Protein AF-A0A1Y1W3C1-F1 (afdb_monomer_lite)

Foldseek 3Di:
DDLPQDPADQDDLVCCPVLVLLLQVCCCPVVVDAPVVDDPVRSSVSVVVVSVCVNVSNDDPVSRDPPCVSVVPPPQVRDPDRPDPPPDDDDDDDPDPDDPPPVSVVVVVVVVVVVVVVVVVVVVVVVVVVVVVVLVVVLVVPQPPDDDPVSVVVSVVSSVVVVVVPPPPPPPDDVCNVVPDPDDVVVVVVVVVVVVVVVVVVVVVVVVVVVVVVVVVVVVVVVVVVVVVVVVVVVVVVPPDD

InterPro domains:
  IPR044688 Style cell-cycle inhibitor 1-like [PTHR34117] (5-231)
  IPR060028 Style cell-cycle inhibitor 1-like, helix hairpin domain [PF27660] (27-64)

Sequence (242 aa):
MSLHRHDAAPISQDDYFKLNAPFRLWLRKERNTYFDELPTDKARRHFASFVRRWNAGKLRSRYYQADPSLTGLPAGTATRHSWGHTQGTTQGSTQGPTLPSKDQAKNSSKRFHHEQREREHERRKRSRREDRDRTELILDEVAPKETGREAKILKRRAKSQHLHQDKSMDATLDDSELYGDAGSEFRKLVRSRDQRRAAKQGSLEKQAAASDLREKERQTIERYRQMALESKELGRGMFAED

Secondary structure (DSSP, 8-state):
-------PPPP-GGGGTTTHHHHHHHIIIII---GGGS-HHHHHHHHHHHHHHHHTT-S-HHHHS--HHHH-S-TTSSSS---------------S-PPPPHHHHHHHHHHHHHHHHHHHHHHHHHHHHHHHHHHHHHHHHHS----SHHHHHHHHHHHHHHHHHS--S-----HHHHHTSTTTHHHHHHHHHHHHHHHHHHHHHHHHHHHHHHHHHHHHHHHHHHHHHHHHHHHHHTT---

Organism: NCBI:txid61395

Radius of gyration: 40.99 Å; chains: 1; bounding box: 81×68×123 Å

Structure (mmCIF, N/CA/C/O backbone):
data_AF-A0A1Y1W3C1-F1
#
_entry.id   AF-A0A1Y1W3C1-F1
#
loop_
_atom_site.group_PDB
_atom_site.id
_atom_site.type_symbol
_atom_site.label_atom_id
_atom_site.label_alt_id
_atom_site.label_comp_id
_atom_site.label_asym_id
_atom_site.label_entity_id
_atom_site.label_seq_id
_atom_site.pdbx_PDB_ins_code
_atom_site.Cartn_x
_atom_site.Cartn_y
_atom_site.Cartn_z
_atom_site.occupancy
_atom_site.B_iso_or_equiv
_atom_site.auth_seq_id
_atom_site.auth_comp_id
_atom_site.auth_asym_id
_atom_site.auth_atom_id
_atom_site.pdbx_PDB_model_num
ATOM 1 N N . MET A 1 1 ? 29.513 -18.289 -47.393 1.00 36.59 1 MET A N 1
ATOM 2 C CA . MET A 1 1 ? 29.339 -17.449 -46.185 1.00 36.59 1 MET A CA 1
ATOM 3 C C . MET A 1 1 ? 30.331 -17.917 -45.132 1.00 36.59 1 MET A C 1
ATOM 5 O O . MET A 1 1 ? 30.125 -18.973 -44.548 1.00 36.59 1 MET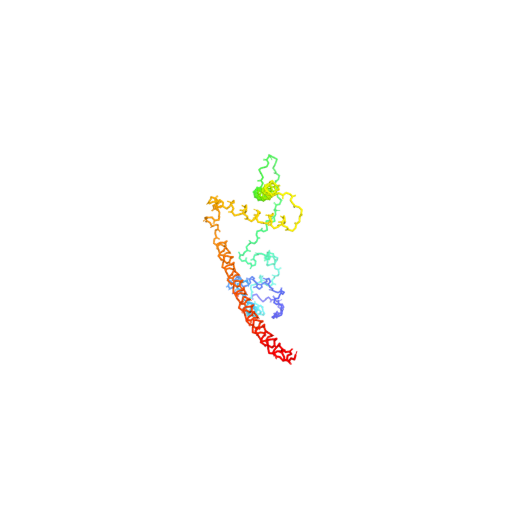 A O 1
ATOM 9 N N . SER A 1 2 ? 31.440 -17.195 -44.966 1.00 38.28 2 SER A N 1
ATOM 10 C CA . SER A 1 2 ? 32.551 -17.596 -44.095 1.00 38.28 2 SER A CA 1
ATOM 11 C C . SER A 1 2 ? 32.142 -17.587 -42.620 1.00 38.28 2 SER A C 1
ATOM 13 O O . SER A 1 2 ? 31.800 -16.543 -42.057 1.00 38.28 2 SER A O 1
ATOM 15 N N . LEU A 1 3 ? 32.159 -18.769 -42.001 1.00 41.69 3 LEU A N 1
ATOM 16 C CA . LEU A 1 3 ? 32.054 -18.944 -40.556 1.00 41.69 3 LEU A CA 1
ATOM 17 C C . LEU A 1 3 ? 33.320 -18.353 -39.935 1.00 41.69 3 LEU A C 1
ATOM 19 O O . LEU A 1 3 ? 34.412 -18.887 -40.110 1.00 41.69 3 LEU A O 1
ATOM 23 N N . HIS A 1 4 ? 33.176 -17.219 -39.262 1.00 47.66 4 HIS A N 1
ATOM 24 C CA . HIS A 1 4 ? 34.261 -16.613 -38.510 1.00 47.66 4 HIS A CA 1
ATOM 25 C C . HIS A 1 4 ? 34.526 -17.528 -37.308 1.00 47.66 4 HIS A C 1
ATOM 27 O O . HIS A 1 4 ? 33.679 -17.644 -36.423 1.00 47.66 4 HIS A O 1
ATOM 33 N N . ARG A 1 5 ? 35.660 -18.241 -37.302 1.00 51.50 5 ARG A N 1
ATOM 34 C CA . ARG A 1 5 ? 36.146 -18.928 -36.100 1.00 51.50 5 ARG A CA 1
ATOM 35 C C . ARG A 1 5 ? 36.483 -17.843 -35.085 1.00 51.50 5 ARG A C 1
ATOM 37 O O . ARG A 1 5 ? 37.485 -17.155 -35.221 1.00 51.50 5 ARG A O 1
ATOM 44 N N . HIS A 1 6 ? 35.586 -17.627 -34.136 1.00 60.12 6 HIS A N 1
ATOM 45 C CA . HIS A 1 6 ? 35.836 -16.744 -33.011 1.00 60.12 6 HIS A CA 1
ATOM 46 C C . HIS A 1 6 ? 36.567 -17.553 -31.935 1.00 60.12 6 HIS A C 1
ATOM 48 O O . HIS A 1 6 ? 36.000 -18.522 -31.428 1.00 60.12 6 HIS A O 1
ATOM 54 N N . ASP A 1 7 ? 37.801 -17.166 -31.601 1.00 58.44 7 ASP A N 1
ATOM 55 C CA . ASP A 1 7 ? 38.614 -17.755 -30.523 1.00 58.44 7 ASP A CA 1
ATOM 56 C C . ASP A 1 7 ? 38.086 -17.320 -29.147 1.00 58.44 7 ASP A C 1
ATOM 58 O O . ASP A 1 7 ? 38.736 -16.618 -28.375 1.00 58.44 7 ASP A O 1
ATOM 62 N N . ALA A 1 8 ? 36.836 -17.671 -28.860 1.00 64.75 8 ALA A N 1
ATOM 63 C CA . ALA A 1 8 ? 36.217 -17.403 -27.577 1.00 64.75 8 ALA A CA 1
ATOM 64 C C . ALA A 1 8 ? 36.501 -18.552 -26.612 1.00 64.75 8 ALA A C 1
ATOM 66 O O . ALA A 1 8 ? 36.359 -19.723 -26.972 1.00 64.75 8 ALA A O 1
ATOM 67 N N . ALA A 1 9 ? 36.855 -18.212 -25.370 1.00 76.44 9 ALA A N 1
ATOM 68 C CA . ALA A 1 9 ? 37.012 -19.196 -24.308 1.00 76.44 9 ALA A CA 1
ATOM 69 C C . ALA A 1 9 ? 35.733 -20.052 -24.185 1.00 76.44 9 ALA A C 1
ATOM 71 O O . ALA A 1 9 ? 34.624 -19.506 -24.296 1.00 76.44 9 ALA A O 1
ATOM 72 N N . PRO A 1 10 ? 35.866 -21.377 -23.981 1.00 78.62 10 PRO A N 1
ATOM 73 C CA . PRO A 1 10 ? 34.716 -22.242 -23.792 1.00 78.62 10 PRO A CA 1
ATOM 74 C C . PRO A 1 10 ? 33.979 -21.814 -22.525 1.00 78.62 10 PRO A C 1
ATOM 76 O O . PRO A 1 10 ? 34.581 -21.660 -21.465 1.00 78.62 10 PRO A O 1
ATOM 79 N N . ILE A 1 11 ? 32.672 -21.614 -22.648 1.00 83.81 11 ILE A N 1
ATOM 80 C CA . ILE A 1 11 ? 31.823 -21.193 -21.532 1.00 83.81 11 ILE A CA 1
ATOM 81 C C . ILE A 1 11 ? 31.098 -22.404 -20.960 1.00 83.81 11 ILE A C 1
ATOM 83 O O . ILE A 1 11 ? 30.774 -23.349 -21.691 1.00 83.81 11 ILE A O 1
ATOM 87 N N . SER A 1 12 ? 30.835 -22.371 -19.656 1.00 84.19 12 SER A N 1
ATOM 88 C CA . SER A 1 12 ? 30.076 -23.409 -18.958 1.00 84.19 12 SER A CA 1
ATOM 89 C C . SER A 1 12 ? 28.709 -22.891 -18.512 1.00 84.19 12 SER A C 1
ATOM 91 O O . SER A 1 12 ? 28.419 -21.696 -18.569 1.00 84.19 12 SER A O 1
ATOM 93 N N . GLN A 1 13 ? 27.847 -23.798 -18.048 1.00 79.94 13 GLN A N 1
ATOM 94 C CA . GLN A 1 13 ? 26.543 -23.449 -17.481 1.00 79.94 13 GLN A CA 1
ATOM 95 C C . GLN A 1 13 ? 26.667 -22.568 -16.221 1.00 79.94 13 GLN A C 1
ATOM 97 O O . GLN A 1 13 ? 25.756 -21.797 -15.924 1.00 79.94 13 GLN A O 1
ATOM 102 N N . ASP A 1 14 ? 27.801 -22.652 -15.521 1.00 79.56 14 ASP A N 1
ATOM 103 C CA . ASP A 1 14 ? 28.105 -21.879 -14.311 1.00 79.56 14 ASP A CA 1
ATOM 104 C C . ASP A 1 14 ? 28.322 -20.375 -14.587 1.00 79.56 14 ASP A C 1
ATOM 106 O O . ASP A 1 14 ? 28.036 -19.521 -13.750 1.00 79.56 14 ASP A O 1
ATOM 110 N N . ASP A 1 15 ? 28.690 -20.007 -15.821 1.00 80.31 15 ASP A N 1
ATOM 111 C CA . ASP A 1 15 ? 28.887 -18.608 -16.229 1.00 80.31 15 ASP A CA 1
ATOM 112 C C . ASP A 1 15 ? 27.575 -17.871 -16.557 1.00 80.31 15 ASP A C 1
ATOM 114 O O . ASP A 1 15 ? 27.588 -16.773 -17.124 1.00 80.31 15 ASP A O 1
ATOM 118 N N . TYR A 1 16 ? 26.431 -18.446 -16.170 1.00 77.50 16 TYR A N 1
ATOM 119 C CA . TYR A 1 16 ? 25.086 -17.915 -16.408 1.00 77.50 16 TYR A CA 1
ATOM 120 C C . TYR A 1 16 ? 24.949 -16.433 -16.042 1.00 77.50 16 TYR A C 1
ATOM 122 O O . TYR A 1 16 ? 24.379 -15.645 -16.797 1.00 77.50 16 TYR A O 1
ATOM 130 N N . PHE A 1 17 ? 25.505 -16.035 -14.896 1.00 75.25 17 PHE A N 1
ATOM 131 C CA . PHE A 1 17 ? 25.413 -14.658 -14.417 1.00 75.25 17 PHE A CA 1
ATOM 132 C C . PHE A 1 17 ? 26.429 -13.720 -15.079 1.00 75.25 17 PHE A C 1
ATOM 134 O O . PHE A 1 17 ? 26.093 -12.565 -15.340 1.00 75.25 17 PHE A O 1
ATOM 141 N N . LYS A 1 18 ? 27.631 -14.208 -15.416 1.00 78.50 18 LYS A N 1
ATOM 142 C CA . LYS A 1 18 ? 28.679 -13.403 -16.074 1.00 78.50 18 LYS A CA 1
ATOM 143 C C . LYS A 1 18 ? 28.308 -13.072 -17.521 1.00 78.50 18 LYS A C 1
ATOM 145 O O . LYS A 1 18 ? 28.554 -11.968 -17.994 1.00 78.50 18 LYS A O 1
ATOM 150 N N . LEU A 1 19 ? 27.658 -14.011 -18.208 1.00 76.88 19 LEU A N 1
ATOM 151 C CA . LEU A 1 19 ? 27.272 -13.899 -19.619 1.00 76.88 19 LEU A CA 1
ATOM 152 C C . LEU A 1 19 ? 25.798 -13.527 -19.811 1.00 76.88 19 LEU A C 1
ATOM 154 O O . LEU A 1 19 ? 25.248 -13.669 -20.905 1.00 76.88 19 LEU A O 1
ATOM 158 N N . ASN A 1 20 ? 25.149 -13.003 -18.771 1.00 77.06 20 ASN A N 1
ATOM 159 C CA . ASN A 1 20 ? 23.736 -12.647 -18.830 1.00 77.06 20 ASN A CA 1
ATOM 160 C C . ASN A 1 20 ? 23.458 -11.557 -19.888 1.00 77.06 20 ASN A C 1
ATOM 162 O O . ASN A 1 20 ? 22.472 -11.631 -20.614 1.00 77.06 20 ASN A O 1
ATOM 166 N N . ALA A 1 21 ? 24.345 -10.570 -20.048 1.00 77.00 21 ALA A N 1
ATOM 167 C CA . ALA A 1 21 ? 24.187 -9.513 -21.055 1.00 77.00 21 ALA A CA 1
ATOM 168 C C . ALA A 1 21 ? 24.155 -10.044 -22.512 1.00 77.00 21 ALA A C 1
ATOM 170 O O . ALA A 1 21 ? 23.147 -9.821 -23.197 1.00 77.00 21 ALA A O 1
ATOM 171 N N . PRO A 1 22 ? 25.165 -10.800 -22.998 1.00 79.88 22 PRO A N 1
ATOM 172 C CA . PRO A 1 22 ? 25.116 -11.378 -24.343 1.00 79.88 22 PRO A CA 1
ATOM 173 C C . PRO A 1 22 ? 23.992 -12.415 -24.497 1.00 79.88 22 PRO A C 1
ATOM 175 O O . PRO A 1 22 ? 23.351 -12.472 -25.551 1.00 79.88 22 PRO A O 1
ATOM 178 N N . PHE A 1 23 ? 23.681 -13.177 -23.442 1.00 83.06 23 PHE A N 1
ATOM 179 C CA . PHE A 1 23 ? 22.596 -14.159 -23.450 1.00 83.06 23 PHE A CA 1
ATOM 180 C C . PHE A 1 23 ? 21.212 -13.519 -23.651 1.00 83.06 23 PHE A C 1
ATOM 182 O O . PHE A 1 23 ? 20.412 -13.991 -24.461 1.00 83.06 23 PHE A O 1
ATOM 189 N N . ARG A 1 24 ? 20.928 -12.397 -22.984 1.00 80.56 24 ARG A N 1
ATOM 190 C CA . ARG A 1 24 ? 19.655 -11.670 -23.135 1.00 80.56 24 ARG A CA 1
ATOM 191 C C . ARG A 1 24 ? 19.476 -11.093 -24.530 1.00 80.56 24 ARG A C 1
ATOM 193 O O . ARG A 1 24 ? 18.375 -11.132 -25.081 1.00 80.56 24 ARG A O 1
ATOM 200 N N . LEU A 1 25 ? 20.552 -10.589 -25.133 1.00 80.12 25 LEU A N 1
ATOM 201 C CA . LEU A 1 25 ? 20.495 -10.133 -26.517 1.00 80.12 25 LEU A CA 1
ATOM 202 C C . LEU A 1 25 ? 20.234 -11.295 -27.477 1.00 80.12 25 LEU A C 1
ATOM 204 O O . LEU A 1 25 ? 19.492 -11.134 -28.450 1.00 80.12 25 LEU A O 1
ATOM 208 N N . TRP A 1 26 ? 20.848 -12.447 -27.214 1.00 83.62 26 TRP A N 1
ATOM 209 C CA . TRP A 1 26 ? 20.625 -13.652 -27.997 1.00 83.62 26 TRP A CA 1
ATOM 210 C C . TRP A 1 26 ? 19.162 -14.111 -27.913 1.00 83.62 26 TRP A C 1
ATOM 212 O O . TRP A 1 26 ? 18.538 -14.326 -28.951 1.00 83.62 26 TRP A O 1
ATOM 222 N N . LEU A 1 27 ? 18.565 -14.126 -26.715 1.00 85.38 27 LEU A N 1
ATOM 223 C CA . LEU A 1 27 ? 17.135 -14.402 -26.529 1.00 85.38 27 LEU A CA 1
ATOM 224 C C . LEU A 1 27 ? 16.244 -13.430 -27.315 1.00 85.38 27 LEU A C 1
ATOM 226 O O . LEU A 1 27 ? 15.326 -13.867 -28.010 1.00 85.38 27 LEU A O 1
ATOM 230 N N . ARG A 1 28 ? 16.556 -12.127 -27.276 1.00 78.00 28 ARG A N 1
ATOM 231 C CA . ARG A 1 28 ? 15.787 -11.104 -27.997 1.00 78.00 28 ARG A CA 1
ATOM 232 C C . ARG A 1 28 ? 15.859 -11.279 -29.510 1.00 78.00 28 ARG A C 1
ATOM 234 O O . ARG A 1 28 ? 14.851 -11.135 -30.182 1.00 78.00 28 ARG A O 1
ATOM 241 N N . LYS A 1 29 ? 17.048 -11.529 -30.063 1.00 76.31 29 LYS A N 1
ATOM 242 C CA . LYS A 1 29 ? 17.256 -11.543 -31.520 1.00 76.31 29 LYS A CA 1
ATOM 243 C C . LYS A 1 29 ? 16.926 -12.877 -32.174 1.00 76.31 29 LYS A C 1
ATOM 245 O O . LYS A 1 29 ? 16.472 -12.874 -33.310 1.00 76.31 29 LYS A O 1
ATOM 250 N N . GLU A 1 30 ? 17.185 -13.986 -31.494 1.00 76.25 30 GLU A N 1
ATOM 251 C CA . GLU A 1 30 ? 17.052 -15.316 -32.090 1.00 76.25 30 GLU A CA 1
ATOM 252 C C . GLU A 1 30 ? 15.751 -16.016 -31.694 1.00 76.25 30 GLU A C 1
ATOM 254 O O . GLU A 1 30 ? 15.260 -16.863 -32.435 1.00 76.25 30 GLU A O 1
ATOM 259 N N . ARG A 1 31 ? 15.177 -15.663 -30.537 1.00 72.25 31 ARG A N 1
ATOM 260 C CA . ARG A 1 31 ? 13.943 -16.282 -30.035 1.00 72.25 31 ARG A CA 1
ATOM 261 C C . ARG A 1 31 ? 12.784 -15.309 -29.841 1.00 72.25 31 ARG A C 1
ATOM 263 O O . ARG A 1 31 ? 11.690 -15.778 -29.560 1.00 72.25 31 ARG A O 1
ATOM 270 N N . ASN A 1 32 ? 12.997 -13.997 -30.000 1.00 73.50 32 ASN A N 1
ATOM 271 C CA . ASN A 1 32 ? 11.999 -12.947 -29.736 1.00 73.50 32 ASN A CA 1
ATOM 272 C C . ASN A 1 32 ? 11.315 -13.072 -28.358 1.00 73.50 32 ASN A C 1
ATOM 274 O O . ASN A 1 32 ? 10.189 -12.628 -28.179 1.00 73.50 32 ASN A O 1
ATOM 278 N N . THR A 1 33 ? 11.994 -13.672 -27.379 1.00 78.50 33 THR A N 1
ATOM 279 C CA . THR A 1 33 ? 11.487 -13.849 -26.011 1.00 78.50 33 THR A CA 1
ATOM 280 C C . THR A 1 33 ? 12.258 -12.961 -25.049 1.00 78.50 33 THR A C 1
ATOM 282 O O . THR A 1 33 ? 13.481 -12.827 -25.176 1.00 78.50 33 THR A O 1
ATOM 285 N N . TYR A 1 34 ? 11.568 -12.405 -24.056 1.00 77.94 34 TYR A N 1
ATOM 286 C CA . TYR A 1 34 ? 12.190 -11.611 -23.001 1.00 77.94 34 TYR A CA 1
ATOM 287 C C . TYR A 1 34 ? 12.577 -12.491 -21.817 1.00 77.94 34 TYR A C 1
ATOM 289 O O . TYR A 1 34 ? 11.881 -13.442 -21.479 1.00 77.94 34 TYR A O 1
ATOM 297 N N . PHE A 1 35 ? 13.685 -12.147 -21.159 1.00 74.12 35 PHE A N 1
ATOM 298 C CA . PHE A 1 35 ? 14.139 -12.848 -19.953 1.00 74.12 35 PHE A CA 1
ATOM 299 C C . PHE A 1 35 ? 13.060 -12.884 -18.858 1.00 74.12 35 PHE A C 1
ATOM 301 O O . PHE A 1 35 ? 12.929 -13.883 -18.167 1.00 74.12 35 PHE A O 1
ATOM 308 N N . ASP A 1 36 ? 12.269 -11.815 -18.752 1.00 76.00 36 ASP A N 1
ATOM 309 C CA . ASP A 1 36 ? 11.219 -11.637 -17.740 1.00 76.00 36 ASP A CA 1
ATOM 310 C C . ASP A 1 36 ? 9.995 -12.548 -17.956 1.00 76.00 36 ASP A C 1
ATOM 312 O O . ASP A 1 36 ? 9.272 -12.885 -17.028 1.00 76.00 36 ASP A O 1
ATOM 316 N N . GLU A 1 37 ? 9.775 -12.999 -19.193 1.00 79.56 37 GLU A N 1
ATOM 317 C CA . GLU A 1 37 ? 8.664 -13.893 -19.552 1.00 79.56 37 GLU A CA 1
ATOM 318 C C . GLU A 1 37 ? 9.038 -15.376 -19.375 1.00 79.56 37 GLU A C 1
ATOM 320 O O . GLU A 1 37 ? 8.207 -16.273 -19.548 1.00 79.56 37 GLU A O 1
ATOM 325 N N . LEU A 1 38 ? 10.306 -15.658 -19.057 1.00 81.62 38 LEU A N 1
ATOM 326 C CA . LEU A 1 38 ? 10.847 -17.004 -18.969 1.00 81.62 38 LEU A CA 1
ATOM 327 C C . LEU A 1 38 ? 11.017 -17.416 -17.501 1.00 81.62 38 LEU A C 1
ATOM 329 O O . LEU A 1 38 ? 11.843 -16.837 -16.797 1.00 81.62 38 LEU A O 1
ATOM 333 N N . PRO A 1 39 ? 10.325 -18.474 -17.035 1.00 83.44 39 PRO A N 1
ATOM 334 C CA . PRO A 1 39 ? 10.643 -19.060 -15.742 1.00 83.44 39 PRO A CA 1
ATOM 335 C C . PRO A 1 39 ? 12.094 -19.556 -15.740 1.00 83.44 39 PRO A C 1
ATOM 337 O O . PRO A 1 39 ? 12.608 -20.025 -16.763 1.00 83.44 39 PRO A O 1
ATOM 340 N N . THR A 1 40 ? 12.738 -19.503 -14.574 1.00 81.31 40 THR A N 1
ATOM 341 C CA . THR A 1 40 ? 14.173 -19.780 -14.385 1.00 81.31 40 THR A CA 1
ATOM 342 C C . THR A 1 40 ? 14.628 -21.108 -14.999 1.00 81.31 40 THR A C 1
ATOM 344 O O . THR A 1 40 ? 15.721 -21.195 -15.558 1.00 81.31 40 THR A O 1
ATOM 347 N N . ASP A 1 41 ? 13.779 -22.137 -14.961 1.00 84.00 41 ASP A N 1
ATOM 348 C CA . ASP A 1 41 ? 14.045 -23.443 -15.575 1.00 84.00 41 ASP A CA 1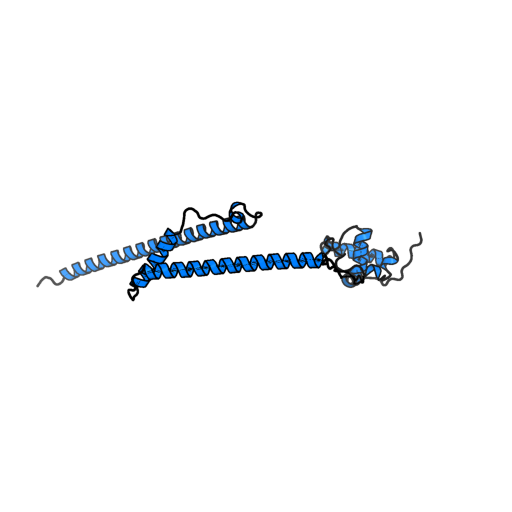
ATOM 349 C C . ASP A 1 41 ? 14.203 -23.344 -17.108 1.00 84.00 41 ASP A C 1
ATOM 351 O O . ASP A 1 41 ? 15.199 -23.798 -17.678 1.00 84.00 41 ASP A O 1
ATOM 355 N N . LYS A 1 42 ? 13.283 -22.644 -17.787 1.00 84.94 42 LYS A N 1
ATOM 356 C CA . LYS A 1 42 ? 13.338 -22.444 -19.245 1.00 84.94 42 LYS A CA 1
ATOM 357 C C . LYS A 1 42 ? 14.510 -21.549 -19.648 1.00 84.94 42 LYS A C 1
ATOM 359 O O . LYS A 1 42 ? 15.169 -21.829 -20.651 1.00 84.94 42 LYS A O 1
ATOM 364 N N . ALA A 1 43 ? 14.813 -20.521 -18.854 1.00 85.12 43 ALA A N 1
ATOM 365 C CA . ALA A 1 43 ? 15.972 -19.660 -19.084 1.00 85.12 43 ALA A CA 1
ATOM 366 C C . ALA A 1 43 ? 17.287 -20.463 -19.057 1.00 85.12 43 ALA A C 1
ATOM 368 O O . ALA A 1 43 ? 18.113 -20.321 -19.959 1.00 85.12 43 ALA A O 1
ATOM 369 N N . ARG A 1 44 ? 17.442 -21.396 -18.105 1.00 84.62 44 ARG A N 1
ATOM 370 C CA . ARG A 1 44 ? 18.608 -22.297 -18.028 1.00 84.62 44 ARG A CA 1
ATOM 371 C C . ARG A 1 44 ? 18.706 -23.256 -19.219 1.00 84.62 44 ARG A C 1
ATOM 373 O O . ARG A 1 44 ? 19.795 -23.431 -19.762 1.00 84.62 44 ARG A O 1
ATOM 380 N N . ARG A 1 45 ? 17.590 -23.816 -19.706 1.00 87.38 45 ARG A N 1
ATOM 381 C CA . ARG A 1 45 ? 17.584 -24.647 -20.936 1.00 87.38 45 ARG A CA 1
ATOM 382 C C . ARG A 1 45 ? 18.016 -23.854 -22.173 1.00 87.38 45 ARG A C 1
ATOM 384 O O . ARG A 1 45 ? 18.744 -24.360 -23.032 1.00 87.38 45 ARG A O 1
ATOM 391 N N . HIS A 1 46 ? 17.586 -22.597 -22.274 1.00 87.50 46 HIS A N 1
ATOM 392 C CA . HIS A 1 46 ? 18.037 -21.702 -23.338 1.00 87.50 46 HIS A CA 1
ATOM 393 C C . HIS A 1 46 ? 19.509 -21.334 -23.194 1.00 87.50 46 HIS A C 1
ATOM 395 O O . HIS A 1 46 ? 20.205 -21.276 -24.207 1.00 87.50 46 HIS A O 1
ATOM 401 N N . PHE A 1 47 ? 20.001 -21.176 -21.967 1.00 86.62 47 PHE A N 1
ATOM 402 C CA . PHE A 1 47 ? 21.419 -20.954 -21.720 1.00 86.62 47 PHE A CA 1
ATOM 403 C C . PHE A 1 47 ? 22.267 -22.154 -22.149 1.00 86.62 47 PHE A C 1
ATOM 405 O O . PHE A 1 47 ? 23.250 -21.970 -22.853 1.00 86.62 47 PHE A O 1
ATOM 412 N N . ALA A 1 48 ? 21.843 -23.390 -21.875 1.00 88.12 48 ALA A N 1
ATOM 413 C CA . ALA A 1 48 ? 22.536 -24.583 -22.377 1.00 88.12 48 ALA A CA 1
ATOM 414 C C . ALA A 1 48 ? 22.603 -24.617 -23.921 1.00 88.12 48 ALA A C 1
ATOM 416 O O . ALA A 1 48 ? 23.627 -24.957 -24.518 1.00 88.12 48 ALA A O 1
ATOM 417 N N . SER A 1 49 ? 21.525 -24.193 -24.590 1.00 87.06 49 SER A N 1
ATOM 418 C CA . SER A 1 49 ? 21.503 -24.057 -26.055 1.00 87.06 49 SER A CA 1
ATOM 419 C C . SER A 1 49 ? 22.438 -22.952 -26.558 1.00 87.06 49 SER A C 1
ATOM 421 O O . SER A 1 49 ? 23.053 -23.108 -27.616 1.00 87.06 49 SER A O 1
ATOM 423 N N . PHE A 1 50 ? 22.549 -21.855 -25.807 1.00 85.88 50 PHE A N 1
ATOM 424 C CA . PHE A 1 50 ? 23.468 -20.752 -26.068 1.00 85.88 50 PHE A CA 1
ATOM 425 C C . PHE A 1 50 ? 24.925 -21.192 -25.895 1.00 85.88 50 PHE A C 1
ATOM 427 O O . PHE A 1 50 ? 25.697 -21.018 -26.828 1.00 85.88 50 PHE A O 1
ATOM 434 N N . VAL A 1 51 ? 25.270 -21.863 -24.792 1.00 88.00 51 VAL A N 1
ATOM 435 C CA . VAL A 1 51 ? 26.600 -22.438 -24.518 1.00 88.00 51 VAL A CA 1
ATOM 436 C C . VAL A 1 51 ? 27.049 -23.351 -25.654 1.00 88.00 51 VAL A C 1
ATOM 438 O O . VAL A 1 51 ? 28.138 -23.186 -26.199 1.00 88.00 51 VAL A O 1
ATOM 441 N N . ARG A 1 52 ? 26.172 -24.257 -26.107 1.00 87.06 52 ARG A N 1
ATOM 442 C CA . ARG A 1 52 ? 26.479 -25.147 -27.236 1.00 87.06 52 ARG A CA 1
ATOM 443 C C . ARG A 1 52 ? 26.793 -24.374 -28.519 1.00 87.06 52 ARG A C 1
ATOM 445 O O . ARG A 1 52 ? 27.680 -24.763 -29.270 1.00 87.06 52 ARG A O 1
ATOM 452 N N . ARG A 1 53 ? 26.054 -23.298 -28.800 1.00 86.44 53 ARG A N 1
ATOM 453 C CA . ARG A 1 53 ? 26.255 -22.481 -30.006 1.00 86.44 53 ARG A CA 1
ATOM 454 C C . ARG A 1 53 ? 27.460 -21.541 -29.882 1.00 86.44 53 ARG A C 1
ATOM 456 O O . ARG A 1 53 ? 28.123 -21.302 -30.889 1.00 86.44 53 ARG A O 1
ATOM 463 N N . TRP A 1 54 ? 27.745 -21.062 -28.673 1.00 85.12 54 TRP A N 1
ATOM 464 C CA . TRP A 1 54 ? 28.906 -20.244 -28.331 1.00 85.12 54 TRP A CA 1
ATOM 465 C C . TRP A 1 54 ? 30.193 -21.032 -28.530 1.00 85.12 54 TRP A C 1
ATOM 467 O O . TRP A 1 54 ? 31.039 -20.610 -29.314 1.00 85.12 54 TRP A O 1
ATOM 477 N N . ASN A 1 55 ? 30.271 -22.218 -27.920 1.00 85.06 55 ASN A N 1
ATOM 478 C CA . ASN A 1 55 ? 31.415 -23.124 -28.021 1.00 85.06 55 ASN A CA 1
ATOM 479 C C . ASN A 1 55 ? 31.589 -23.669 -29.451 1.00 85.06 55 ASN A C 1
ATOM 481 O O . ASN A 1 55 ? 32.694 -24.005 -29.856 1.00 85.06 55 ASN A O 1
ATOM 485 N N . ALA A 1 56 ? 30.515 -23.718 -30.246 1.00 82.44 56 ALA A N 1
ATOM 486 C CA . ALA A 1 56 ? 30.585 -24.068 -31.665 1.00 82.44 56 ALA A CA 1
ATOM 487 C C . ALA A 1 56 ? 31.039 -22.910 -32.578 1.00 82.44 56 ALA A C 1
ATOM 489 O O . ALA A 1 56 ? 31.121 -23.111 -33.790 1.00 82.44 56 ALA A O 1
ATOM 490 N N . GLY A 1 57 ? 31.264 -21.699 -32.050 1.00 77.00 57 GLY A N 1
ATOM 491 C CA . GLY A 1 57 ? 31.681 -20.541 -32.853 1.00 77.00 57 GLY A CA 1
ATOM 492 C C . GLY A 1 57 ? 30.609 -20.028 -33.825 1.00 77.00 57 GLY A C 1
ATOM 493 O O . GLY A 1 57 ? 30.923 -19.295 -34.756 1.00 77.00 57 GLY A O 1
ATOM 494 N N . LYS A 1 58 ? 29.344 -20.450 -33.673 1.00 79.31 58 LYS A N 1
ATOM 495 C CA . LYS A 1 58 ? 28.270 -20.173 -34.649 1.00 79.31 58 LYS A CA 1
ATOM 496 C C . LYS A 1 58 ? 27.512 -18.878 -34.366 1.00 79.31 58 LYS A C 1
ATOM 498 O O . LYS A 1 58 ? 26.595 -18.539 -35.116 1.00 79.31 58 LYS A O 1
ATOM 503 N N . LEU A 1 59 ? 27.834 -18.176 -33.279 1.00 78.75 59 LEU A N 1
ATOM 504 C CA . LEU A 1 59 ? 27.226 -16.878 -33.006 1.00 78.75 59 LEU A CA 1
ATOM 505 C C . LEU A 1 59 ? 27.864 -15.800 -33.884 1.00 78.75 59 LEU A C 1
ATOM 507 O O . LEU A 1 59 ? 28.975 -15.925 -34.382 1.00 78.75 59 LEU A O 1
ATOM 511 N N . ARG A 1 60 ? 27.129 -14.712 -34.104 1.00 75.62 60 ARG A N 1
ATOM 512 C CA . ARG A 1 60 ? 27.658 -13.553 -34.835 1.00 75.62 60 ARG A CA 1
ATOM 513 C C . ARG A 1 60 ? 28.782 -12.905 -34.011 1.00 75.62 60 ARG A C 1
ATOM 515 O O . ARG A 1 60 ? 28.640 -12.805 -32.797 1.00 75.62 60 ARG A O 1
ATOM 522 N N . SER A 1 61 ? 29.808 -12.356 -34.668 1.00 76.56 61 SER A N 1
ATOM 523 C CA . SER A 1 61 ? 30.955 -11.664 -34.034 1.00 76.56 61 SER A CA 1
ATOM 524 C C . SER A 1 61 ? 30.583 -10.704 -32.898 1.00 76.56 61 SER A C 1
ATOM 526 O O . SER A 1 61 ? 31.246 -10.661 -31.868 1.00 76.56 61 SER A O 1
ATOM 528 N N . ARG A 1 62 ? 29.453 -9.998 -33.042 1.00 71.94 62 ARG A N 1
ATOM 529 C CA . ARG A 1 62 ? 28.908 -9.074 -32.034 1.00 71.94 62 ARG A CA 1
ATOM 530 C C . ARG A 1 62 ? 28.590 -9.705 -30.678 1.00 71.94 62 ARG A C 1
ATOM 532 O O . ARG A 1 62 ? 28.338 -8.975 -29.746 1.00 71.94 62 ARG A O 1
ATOM 539 N N . TYR A 1 63 ? 28.465 -11.025 -30.573 1.00 72.94 63 TYR A N 1
ATOM 540 C CA . TYR A 1 63 ? 28.207 -11.675 -29.286 1.00 72.94 63 TYR A CA 1
ATOM 541 C C . TYR A 1 63 ? 29.508 -11.986 -28.542 1.00 72.94 63 TYR A C 1
ATOM 543 O O . TYR A 1 63 ? 29.492 -12.048 -27.319 1.00 72.94 63 TYR A O 1
ATOM 551 N N . TYR A 1 64 ? 30.613 -12.153 -29.275 1.00 74.00 64 TYR A N 1
ATOM 552 C CA . TYR A 1 64 ? 31.935 -12.472 -28.735 1.00 74.00 64 TYR A CA 1
ATOM 553 C C . TYR A 1 64 ? 32.729 -11.226 -28.336 1.00 74.00 64 TYR A C 1
ATOM 555 O O . TYR A 1 64 ? 33.546 -11.279 -27.423 1.00 74.00 64 TYR A O 1
ATOM 563 N N . GLN A 1 65 ? 32.477 -10.096 -28.996 1.00 66.38 65 GLN A N 1
ATOM 564 C CA . GLN A 1 65 ? 33.050 -8.809 -28.618 1.00 66.38 65 GLN A CA 1
ATOM 565 C C . GLN A 1 65 ? 32.181 -8.165 -27.537 1.00 66.38 65 GLN A C 1
ATOM 567 O O . GLN A 1 65 ? 30.977 -8.005 -27.728 1.00 66.38 65 GLN A O 1
ATOM 572 N N . ALA A 1 66 ? 32.792 -7.785 -26.413 1.00 53.88 66 ALA A N 1
ATOM 573 C CA . ALA A 1 66 ? 32.171 -6.975 -25.367 1.00 53.88 66 ALA A CA 1
ATOM 574 C C . ALA A 1 66 ? 31.973 -5.532 -25.866 1.00 53.88 66 ALA A C 1
ATOM 576 O O . ALA A 1 66 ? 32.598 -4.595 -25.381 1.00 53.88 66 ALA A O 1
ATOM 577 N N . ASP A 1 67 ? 31.150 -5.363 -26.899 1.00 52.69 67 ASP A N 1
ATOM 578 C CA . ASP A 1 67 ? 30.783 -4.059 -27.428 1.00 52.69 67 ASP A CA 1
ATOM 579 C C . ASP A 1 67 ? 29.996 -3.297 -26.338 1.00 52.69 67 ASP A C 1
ATOM 581 O O . ASP A 1 67 ? 29.003 -3.825 -25.818 1.00 52.69 67 ASP A O 1
ATOM 585 N N . PRO A 1 68 ? 30.415 -2.073 -25.966 1.00 52.28 68 PRO A N 1
ATOM 586 C CA . PRO A 1 68 ? 29.691 -1.209 -25.038 1.00 52.28 68 PRO A CA 1
ATOM 587 C C . PRO A 1 68 ? 28.222 -0.980 -25.420 1.00 52.28 68 PRO A C 1
ATOM 589 O O . PRO A 1 68 ? 27.405 -0.678 -24.555 1.00 52.28 68 PRO A O 1
ATOM 592 N N . SER A 1 69 ? 27.840 -1.172 -26.690 1.00 51.81 69 SER A N 1
ATOM 593 C CA . SER A 1 69 ? 26.436 -1.140 -27.127 1.00 51.81 69 SER A CA 1
ATOM 594 C C . SER A 1 69 ? 25.591 -2.311 -26.586 1.00 51.81 69 SER A C 1
ATOM 596 O O . SER A 1 69 ? 24.362 -2.228 -26.522 1.00 51.81 69 SER A O 1
ATOM 598 N N . LEU A 1 70 ? 26.241 -3.401 -26.163 1.00 53.47 70 LEU A N 1
ATOM 599 C CA . LEU A 1 70 ? 25.627 -4.604 -25.591 1.00 53.47 70 LEU A CA 1
ATOM 600 C C . LEU A 1 70 ? 25.482 -4.506 -24.072 1.00 53.47 70 LEU A C 1
ATOM 602 O O . LEU A 1 70 ? 24.516 -5.027 -23.515 1.00 53.47 70 LEU A O 1
ATOM 606 N N . THR A 1 71 ? 26.441 -3.856 -23.408 1.00 53.53 71 THR A N 1
ATOM 607 C CA . THR A 1 71 ? 26.450 -3.610 -21.955 1.00 53.53 71 THR A CA 1
ATOM 608 C C . THR A 1 71 ? 25.743 -2.306 -21.579 1.00 53.53 71 THR A C 1
ATOM 610 O O . THR A 1 71 ? 25.255 -2.180 -20.460 1.00 53.53 71 THR A O 1
ATOM 613 N N . GLY A 1 72 ? 25.624 -1.365 -22.520 1.00 46.41 72 GLY A N 1
ATOM 614 C CA . GLY A 1 72 ? 24.958 -0.070 -22.375 1.00 46.41 72 GLY A CA 1
ATOM 615 C C . GLY A 1 72 ? 23.439 -0.094 -22.555 1.00 46.41 72 GLY A C 1
ATOM 616 O O . GLY A 1 72 ? 22.815 0.963 -22.594 1.00 46.41 72 GLY A O 1
ATOM 617 N N . LEU A 1 73 ? 22.814 -1.272 -22.657 1.00 53.69 73 LEU A N 1
ATOM 618 C CA . LEU A 1 73 ? 21.368 -1.379 -22.472 1.00 53.69 73 LEU A CA 1
ATOM 619 C C . LEU A 1 73 ? 21.093 -1.195 -20.974 1.00 53.69 73 LEU A C 1
ATOM 621 O O . LEU A 1 73 ? 21.440 -2.085 -20.191 1.00 53.69 73 LEU A O 1
ATOM 625 N N . PRO A 1 74 ? 20.498 -0.064 -20.542 1.00 50.50 74 PRO A N 1
ATOM 626 C CA . PRO A 1 74 ? 20.233 0.157 -19.131 1.00 50.50 74 PRO A CA 1
ATOM 627 C C . PRO A 1 74 ? 19.380 -1.001 -18.628 1.00 50.50 74 PRO A C 1
ATOM 629 O O . PRO A 1 74 ? 18.487 -1.470 -19.341 1.00 50.50 74 PRO A O 1
ATOM 632 N N . ALA A 1 75 ? 19.619 -1.444 -17.395 1.00 50.59 75 ALA A N 1
ATOM 633 C CA . ALA A 1 75 ? 18.903 -2.559 -16.775 1.00 50.59 75 ALA A CA 1
ATOM 634 C C . ALA A 1 75 ? 17.360 -2.427 -16.823 1.00 50.59 75 ALA A C 1
ATOM 636 O O . ALA A 1 75 ? 16.677 -3.414 -16.584 1.00 50.59 75 ALA A O 1
ATOM 637 N N . GLY A 1 76 ? 16.812 -1.255 -17.182 1.00 49.69 76 GLY A N 1
ATOM 638 C CA . GLY A 1 76 ? 15.391 -0.994 -17.446 1.00 49.69 76 GLY A CA 1
ATOM 639 C C . GLY A 1 76 ? 14.876 -1.233 -18.880 1.00 49.69 76 GLY A C 1
ATOM 640 O O . GLY A 1 76 ? 13.676 -1.168 -19.087 1.00 49.69 76 GLY A O 1
ATOM 641 N N . THR A 1 77 ? 15.722 -1.534 -19.874 1.00 52.31 77 THR A N 1
ATOM 642 C CA . THR A 1 77 ? 15.283 -2.007 -21.224 1.00 52.31 77 THR A CA 1
ATOM 643 C C . THR A 1 77 ? 15.183 -3.534 -21.323 1.00 52.31 77 THR A C 1
ATOM 645 O O . THR A 1 77 ? 14.774 -4.106 -22.332 1.00 52.31 77 THR A O 1
ATOM 648 N N . ALA A 1 78 ? 15.564 -4.186 -20.231 1.00 56.44 78 ALA A N 1
ATOM 649 C CA . ALA A 1 78 ? 15.402 -5.587 -19.896 1.00 56.44 78 ALA A CA 1
ATOM 650 C C . ALA A 1 78 ? 13.978 -6.141 -20.005 1.00 56.44 78 ALA A C 1
ATOM 652 O O . ALA A 1 78 ? 13.796 -7.321 -20.309 1.00 56.44 78 ALA A O 1
ATOM 653 N N . THR A 1 79 ? 13.011 -5.301 -19.657 1.00 54.69 79 THR A N 1
ATOM 654 C CA . THR A 1 79 ? 11.614 -5.633 -19.413 1.00 54.69 79 THR A CA 1
ATOM 655 C C . THR A 1 79 ? 10.761 -4.687 -20.259 1.00 54.69 79 THR A C 1
ATOM 657 O O . THR A 1 79 ? 11.177 -3.570 -20.569 1.00 54.69 79 THR A O 1
ATOM 660 N N . ARG A 1 80 ? 9.562 -5.115 -20.681 1.00 53.50 80 ARG A N 1
ATOM 661 C CA . ARG A 1 80 ? 8.638 -4.262 -21.468 1.00 53.50 80 ARG A CA 1
ATOM 662 C C . ARG A 1 80 ? 8.165 -3.021 -20.693 1.00 53.50 80 ARG A C 1
ATOM 664 O O . ARG A 1 80 ? 7.580 -2.119 -21.284 1.00 53.50 80 ARG A O 1
ATOM 671 N N . HIS A 1 81 ? 8.424 -2.973 -19.388 1.00 48.03 81 HIS A N 1
ATOM 672 C CA . HIS A 1 81 ? 8.081 -1.862 -18.516 1.00 48.03 81 HIS A CA 1
ATOM 673 C C . HIS A 1 81 ? 9.206 -0.825 -18.477 1.00 48.03 81 HIS A C 1
ATOM 675 O O . HIS A 1 81 ? 10.204 -0.987 -17.778 1.00 48.03 81 HIS A O 1
ATOM 681 N N . SER A 1 82 ? 9.011 0.286 -19.188 1.00 52.28 82 SER A N 1
ATOM 682 C CA . SER A 1 82 ? 9.847 1.473 -19.027 1.00 52.28 82 SER A CA 1
ATOM 683 C C . SER A 1 82 ? 9.493 2.179 -17.716 1.00 52.28 82 SER A C 1
ATOM 685 O O . SER A 1 82 ? 8.453 2.832 -17.612 1.00 52.28 82 SER A O 1
ATOM 687 N N . TRP A 1 83 ? 10.365 2.085 -16.716 1.00 47.31 83 TRP A N 1
ATOM 688 C CA . TRP A 1 83 ? 10.324 2.991 -15.571 1.00 47.31 83 TRP A CA 1
ATOM 689 C C . TRP A 1 83 ? 10.896 4.334 -16.017 1.00 47.31 83 TRP A C 1
ATOM 691 O O . TRP A 1 83 ? 12.090 4.433 -16.300 1.00 47.31 83 TRP A O 1
ATOM 701 N N . GLY A 1 84 ? 10.037 5.348 -16.132 1.00 49.84 84 GLY A N 1
ATOM 702 C CA . GLY A 1 84 ? 10.421 6.695 -16.549 1.00 49.84 84 GLY A CA 1
ATOM 703 C C . GLY A 1 84 ? 11.342 7.371 -15.535 1.00 49.84 84 GLY A C 1
ATOM 704 O O . GLY A 1 84 ? 10.882 8.149 -14.711 1.00 49.84 84 GLY A O 1
ATOM 705 N N . HIS A 1 85 ? 12.642 7.092 -15.608 1.00 50.06 85 HIS A N 1
ATOM 706 C CA . HIS A 1 85 ? 13.676 7.917 -14.995 1.00 50.06 85 HIS A CA 1
ATOM 707 C C . HIS A 1 85 ? 14.164 8.889 -16.064 1.00 50.06 85 HIS A C 1
ATOM 709 O O . HIS A 1 85 ? 15.028 8.565 -16.878 1.00 50.06 85 HIS A O 1
ATOM 715 N N . THR A 1 86 ? 13.557 10.071 -16.110 1.00 50.34 86 THR A N 1
ATOM 716 C CA . THR A 1 86 ? 14.024 11.175 -16.947 1.00 50.34 86 THR A CA 1
ATOM 717 C C . THR A 1 86 ? 15.335 11.691 -16.363 1.00 50.34 86 THR A C 1
ATOM 719 O O . THR A 1 86 ? 15.334 12.530 -15.463 1.00 50.34 86 THR A O 1
ATOM 722 N N . GLN A 1 87 ? 16.462 11.168 -16.844 1.00 52.50 87 GLN A N 1
ATOM 723 C CA . GLN A 1 87 ? 17.745 11.841 -16.676 1.00 52.50 87 GLN A CA 1
ATOM 724 C C . GLN A 1 87 ? 17.641 13.160 -17.443 1.00 52.50 87 GLN A C 1
ATOM 726 O O . GLN A 1 87 ? 17.539 13.168 -18.670 1.00 52.50 87 GLN A O 1
ATOM 731 N N . GLY A 1 88 ? 17.536 14.262 -16.702 1.00 52.84 88 GLY A N 1
ATOM 732 C CA . GLY A 1 88 ? 17.433 15.598 -17.264 1.00 52.84 88 GLY A CA 1
ATOM 733 C C . GLY A 1 88 ? 18.702 15.917 -18.038 1.00 52.84 88 GLY A C 1
ATOM 734 O O . GLY A 1 88 ? 19.745 16.156 -17.439 1.00 52.84 88 GLY A O 1
ATOM 735 N N . THR A 1 89 ? 18.611 15.913 -19.367 1.00 42.19 89 THR A N 1
ATOM 736 C CA . THR A 1 89 ? 19.675 16.445 -20.211 1.00 42.19 89 THR A CA 1
ATOM 737 C C . THR A 1 89 ? 19.651 17.966 -20.062 1.00 42.19 89 THR A C 1
ATOM 739 O O . THR A 1 89 ? 18.701 18.648 -20.445 1.00 42.19 89 THR A O 1
ATOM 742 N N . THR A 1 90 ? 20.673 18.499 -19.409 1.00 52.47 90 THR A N 1
ATOM 743 C CA . THR A 1 90 ? 20.942 19.926 -19.277 1.00 52.47 90 THR A CA 1
ATOM 744 C C . THR A 1 90 ? 21.484 20.454 -20.596 1.00 52.47 90 THR A C 1
ATOM 746 O O . THR A 1 90 ? 22.670 20.284 -20.838 1.00 52.47 90 THR A O 1
ATOM 749 N N . GLN A 1 91 ? 20.669 21.118 -21.422 1.00 50.94 91 GLN A N 1
ATOM 750 C CA . GLN A 1 91 ? 21.152 22.107 -22.400 1.00 50.94 91 GLN A CA 1
ATOM 751 C C . GLN A 1 91 ? 20.065 23.131 -22.748 1.00 50.94 91 GLN A C 1
ATOM 753 O O . GLN A 1 91 ? 18.934 22.758 -23.045 1.00 50.94 91 GLN A O 1
ATOM 758 N N . GLY A 1 92 ? 20.444 24.413 -22.767 1.00 44.94 92 GLY A N 1
ATOM 759 C CA . GLY A 1 92 ? 19.701 25.464 -23.468 1.00 44.94 92 GLY A CA 1
ATOM 760 C C . GLY A 1 92 ? 19.430 26.721 -22.648 1.00 44.94 92 GLY A C 1
ATOM 761 O O . GLY A 1 92 ? 18.390 26.842 -22.015 1.00 44.94 92 GLY A O 1
ATOM 762 N N . SER A 1 93 ? 20.367 27.667 -22.706 1.00 53.81 93 SER A N 1
ATOM 763 C CA . SER A 1 93 ? 20.175 29.079 -22.357 1.00 53.81 93 SER A CA 1
ATOM 764 C C . SER A 1 93 ? 19.025 29.694 -23.164 1.00 53.81 93 SER A C 1
ATOM 766 O O . SER A 1 93 ? 19.076 29.660 -24.391 1.00 53.81 93 SER A O 1
ATOM 768 N N . THR A 1 94 ? 18.036 30.303 -22.503 1.00 48.72 94 THR A N 1
ATOM 769 C CA . THR A 1 94 ? 17.130 31.288 -23.122 1.00 48.72 94 THR A CA 1
ATOM 770 C C . THR A 1 94 ? 16.742 32.346 -22.091 1.00 48.72 94 THR A C 1
ATOM 772 O O . THR A 1 94 ? 16.038 32.053 -21.125 1.00 48.72 94 THR A O 1
ATOM 775 N N . GLN A 1 95 ? 17.222 33.575 -22.291 1.00 52.56 95 GLN A N 1
ATOM 776 C CA . GLN A 1 95 ? 16.803 34.761 -21.548 1.00 52.56 95 GLN A CA 1
ATOM 777 C C . GLN A 1 95 ? 15.374 35.145 -21.972 1.00 52.56 95 GLN A C 1
ATOM 779 O O . GLN A 1 95 ? 15.139 35.535 -23.111 1.00 52.56 95 GLN A O 1
ATOM 784 N N . GLY A 1 96 ? 14.425 34.996 -21.050 1.00 60.81 96 GLY A N 1
ATOM 785 C CA . GLY A 1 96 ? 13.010 35.367 -21.157 1.00 60.81 96 GLY A CA 1
ATOM 786 C C . GLY A 1 96 ? 12.243 34.769 -19.966 1.00 60.81 96 GLY A C 1
ATOM 787 O O . GLY A 1 96 ? 12.748 33.810 -19.382 1.00 60.81 96 GLY A O 1
ATOM 788 N N . PRO A 1 97 ? 11.079 35.303 -19.537 1.00 67.19 97 PRO A N 1
ATOM 789 C CA . PRO A 1 97 ? 10.304 34.696 -18.455 1.00 67.19 97 PRO A CA 1
ATOM 790 C C . PRO A 1 97 ? 9.882 33.277 -18.858 1.00 67.19 97 PRO A C 1
ATOM 792 O O . PRO A 1 97 ? 9.001 33.071 -19.692 1.00 67.19 97 PRO A O 1
ATOM 795 N N . THR A 1 98 ? 10.576 32.291 -18.297 1.00 64.56 98 THR A N 1
ATOM 796 C CA . THR A 1 98 ? 10.429 30.880 -18.641 1.00 64.56 98 THR A CA 1
ATOM 797 C C . THR A 1 98 ? 9.086 30.364 -18.139 1.00 64.56 98 THR A C 1
ATOM 799 O O . THR A 1 98 ? 8.802 30.414 -16.941 1.00 64.56 98 THR A O 1
ATOM 802 N N . LEU A 1 99 ? 8.261 29.820 -19.039 1.00 61.97 99 LEU A N 1
ATOM 803 C CA . LEU A 1 99 ? 7.103 29.021 -18.638 1.00 61.97 99 LEU A CA 1
ATOM 804 C C . LEU A 1 99 ? 7.597 27.834 -17.791 1.00 61.97 99 LEU A C 1
ATOM 806 O O . LEU A 1 99 ? 8.572 27.183 -18.182 1.00 61.97 99 LEU A O 1
ATOM 810 N N . PRO A 1 100 ? 6.967 27.533 -16.638 1.00 69.00 100 PRO A N 1
ATOM 811 C CA . PRO A 1 100 ? 7.411 26.434 -15.796 1.00 69.00 100 PRO A CA 1
ATOM 812 C C . PRO A 1 100 ? 7.387 25.138 -16.604 1.00 69.00 100 PRO A C 1
ATOM 814 O O . PRO A 1 100 ? 6.392 24.811 -17.254 1.00 69.00 100 PRO A O 1
ATOM 817 N N . SER A 1 101 ? 8.501 24.401 -16.562 1.00 66.75 101 SER A N 1
ATOM 818 C CA . SER A 1 101 ? 8.627 23.113 -17.245 1.00 66.75 101 SER A CA 1
ATOM 819 C C . SER A 1 101 ? 7.442 22.207 -16.894 1.00 66.75 101 SER A C 1
ATOM 821 O O . SER A 1 101 ? 6.955 22.216 -15.760 1.00 66.75 101 SER A O 1
ATOM 823 N N . LYS A 1 102 ? 6.981 21.397 -17.852 1.00 65.19 102 LYS A N 1
ATOM 824 C CA . LYS A 1 102 ? 5.828 20.490 -17.702 1.00 65.19 102 LYS A CA 1
ATOM 825 C C . LYS A 1 102 ? 5.922 19.616 -16.442 1.00 65.19 102 LYS A C 1
ATOM 827 O O . LYS A 1 102 ? 4.898 19.283 -15.850 1.00 65.19 102 LYS A O 1
ATOM 832 N N . ASP A 1 103 ? 7.134 19.294 -15.999 1.00 65.25 103 ASP A N 1
ATOM 833 C CA . ASP A 1 103 ? 7.377 18.531 -14.772 1.00 65.25 103 ASP A CA 1
ATOM 834 C C . ASP A 1 103 ? 7.262 19.384 -13.499 1.00 65.25 103 ASP A C 1
ATOM 836 O O . ASP A 1 103 ? 6.734 18.915 -12.489 1.00 65.25 103 ASP A O 1
ATOM 840 N N . GLN A 1 104 ? 7.645 20.665 -13.550 1.00 67.75 104 GLN A N 1
ATOM 841 C CA . GLN A 1 104 ? 7.387 21.614 -12.461 1.00 67.75 104 GLN A CA 1
ATOM 842 C C . GLN A 1 104 ? 5.884 21.874 -12.293 1.00 67.75 104 GLN A C 1
ATOM 844 O O . GLN A 1 104 ? 5.399 21.887 -11.163 1.00 67.75 104 GLN A O 1
ATOM 849 N N . ALA A 1 105 ? 5.133 21.988 -13.394 1.00 70.00 105 ALA A N 1
ATOM 850 C CA . ALA A 1 105 ? 3.678 22.164 -13.371 1.00 70.00 105 ALA A CA 1
ATOM 851 C C . ALA A 1 105 ? 2.925 20.929 -12.827 1.00 70.00 105 ALA A C 1
ATOM 853 O O . ALA A 1 105 ? 1.940 21.051 -12.097 1.00 70.00 105 ALA A O 1
ATOM 854 N N . LYS A 1 106 ? 3.398 19.712 -13.128 1.00 70.94 106 LYS A N 1
ATOM 855 C CA . LYS A 1 106 ? 2.832 18.477 -12.552 1.00 70.94 106 LYS A CA 1
ATOM 856 C C . LYS A 1 106 ? 3.126 18.352 -11.059 1.00 70.94 106 LYS A C 1
ATOM 858 O O . LYS A 1 106 ? 2.241 17.990 -10.283 1.00 70.94 106 LYS A O 1
ATOM 863 N N . ASN A 1 107 ? 4.353 18.666 -10.644 1.00 70.69 107 ASN A N 1
ATOM 864 C CA . ASN A 1 107 ? 4.735 18.616 -9.236 1.00 70.69 107 ASN A CA 1
ATOM 865 C C . ASN A 1 107 ? 4.017 19.691 -8.410 1.00 70.69 107 ASN A C 1
ATOM 867 O O . ASN A 1 107 ? 3.618 19.409 -7.280 1.00 70.69 107 ASN A O 1
ATOM 871 N N . SER A 1 108 ? 3.793 20.887 -8.964 1.00 73.12 108 SER A N 1
ATOM 872 C CA . SER A 1 108 ? 3.008 21.931 -8.300 1.00 73.12 108 SER A CA 1
ATOM 873 C C . SER A 1 108 ? 1.541 21.524 -8.144 1.00 73.12 108 SER A C 1
ATOM 875 O O . SER A 1 108 ? 1.007 21.635 -7.044 1.00 73.12 108 SER A O 1
ATOM 877 N N . SER A 1 109 ? 0.919 20.946 -9.178 1.00 77.94 109 SER A N 1
ATOM 878 C CA . SER A 1 109 ? -0.453 20.421 -9.102 1.00 77.94 109 SER A CA 1
ATOM 879 C C . SER A 1 109 ? -0.591 19.308 -8.053 1.00 77.94 109 SER A C 1
ATOM 881 O O . SER A 1 109 ? -1.507 19.334 -7.230 1.00 77.94 109 SER A O 1
ATOM 883 N N . LYS A 1 110 ? 0.360 18.366 -7.991 1.00 76.88 110 LYS A N 1
ATOM 884 C CA . LYS A 1 110 ? 0.346 17.295 -6.981 1.00 76.88 110 LYS A CA 1
ATOM 885 C C . LYS A 1 110 ? 0.517 17.830 -5.554 1.00 76.88 110 LYS A C 1
ATOM 887 O O . LYS A 1 110 ? -0.185 17.374 -4.653 1.00 76.88 110 LYS A O 1
ATOM 892 N N . ARG A 1 111 ? 1.414 18.803 -5.349 1.00 78.75 111 ARG A N 1
ATOM 893 C CA . ARG A 1 111 ? 1.588 19.487 -4.053 1.00 78.75 111 ARG A CA 1
ATOM 894 C C . ARG A 1 111 ? 0.325 20.244 -3.653 1.00 78.75 111 ARG A C 1
ATOM 896 O O . ARG A 1 111 ? -0.100 20.117 -2.513 1.00 78.75 111 ARG A O 1
ATOM 903 N N . PHE A 1 112 ? -0.312 20.930 -4.599 1.00 77.06 112 PHE A N 1
ATOM 904 C CA . PHE A 1 112 ? -1.568 21.637 -4.373 1.00 77.06 112 PHE A CA 1
ATOM 905 C C . PHE A 1 112 ? -2.698 20.687 -3.952 1.00 77.06 112 PHE A C 1
ATOM 907 O O . PHE A 1 112 ? -3.357 20.933 -2.949 1.00 77.06 112 PHE A O 1
ATOM 914 N N . HIS A 1 113 ? -2.894 19.559 -4.642 1.00 78.50 113 HIS A N 1
ATOM 915 C CA . HIS A 1 113 ? -3.912 18.575 -4.249 1.00 78.50 113 HIS A CA 1
ATOM 916 C C . HIS A 1 113 ? -3.638 17.936 -2.883 1.00 78.50 113 HIS A C 1
ATOM 918 O O . HIS A 1 113 ? -4.578 17.676 -2.134 1.00 78.50 113 HIS A O 1
ATOM 924 N N . HIS A 1 114 ? -2.371 17.677 -2.552 1.00 77.62 114 HIS A N 1
ATOM 925 C CA . HIS A 1 114 ? -2.004 17.192 -1.224 1.00 77.62 114 HIS A CA 1
ATOM 926 C C . HIS A 1 114 ? -2.325 18.239 -0.151 1.00 77.62 114 HIS A C 1
ATOM 928 O O . HIS A 1 114 ? -2.980 17.916 0.832 1.00 77.62 114 HIS A O 1
ATOM 934 N N . GLU A 1 115 ? -1.975 19.503 -0.386 1.00 83.88 115 GLU A N 1
ATOM 935 C CA . GLU A 1 115 ? -2.268 20.605 0.530 1.00 83.88 115 GLU A CA 1
ATOM 936 C C . GLU A 1 115 ? -3.779 20.833 0.716 1.00 83.88 115 GLU A C 1
ATOM 938 O O . GLU A 1 115 ? -4.235 21.069 1.832 1.00 83.88 115 GLU A O 1
ATOM 943 N N . GLN A 1 116 ? -4.579 20.695 -0.346 1.00 82.44 116 GLN A N 1
ATOM 944 C CA . GLN A 1 116 ? -6.044 20.753 -0.259 1.00 82.44 116 GLN A CA 1
ATOM 945 C C . GLN A 1 116 ? -6.614 19.615 0.600 1.00 82.44 116 GLN A C 1
ATOM 947 O O . GLN A 1 116 ? -7.453 19.866 1.464 1.00 82.44 116 GLN A O 1
ATOM 952 N N . ARG A 1 117 ? -6.122 18.380 0.422 1.00 77.44 117 ARG A N 1
ATOM 953 C CA . ARG A 1 117 ? -6.534 17.226 1.242 1.00 77.44 117 ARG A CA 1
ATOM 954 C C . ARG A 1 117 ? -6.158 17.401 2.712 1.00 77.44 117 ARG A C 1
ATOM 956 O O . ARG A 1 117 ? -6.977 17.114 3.580 1.00 77.44 117 ARG A O 1
ATOM 963 N N . GLU A 1 118 ? -4.958 17.902 2.998 1.00 80.62 118 GLU A N 1
ATOM 964 C CA . GLU A 1 118 ? -4.515 18.177 4.371 1.00 80.62 118 GLU A CA 1
ATOM 965 C C . GLU A 1 118 ? -5.375 19.265 5.031 1.00 80.62 118 GLU A C 1
ATOM 967 O O . GLU A 1 118 ? -5.822 19.105 6.167 1.00 80.62 118 GLU A O 1
ATOM 972 N N . ARG A 1 119 ? -5.693 20.345 4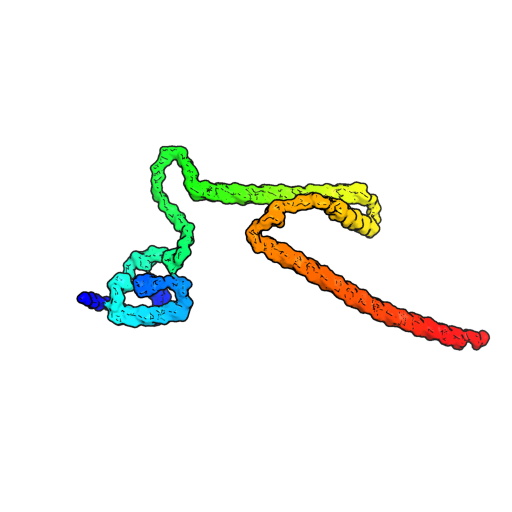.303 1.00 87.25 119 ARG A N 1
ATOM 973 C CA . ARG A 1 119 ? -6.595 21.403 4.792 1.00 87.25 119 ARG A CA 1
ATOM 974 C C . ARG A 1 119 ? -7.996 20.877 5.078 1.00 87.25 119 ARG A C 1
ATOM 976 O O . ARG A 1 119 ? -8.581 21.226 6.101 1.00 87.25 119 ARG A O 1
ATOM 983 N N . GLU A 1 120 ? -8.537 20.040 4.200 1.00 81.56 120 GLU A N 1
ATOM 984 C CA . GLU A 1 120 ? -9.841 19.417 4.407 1.00 81.56 120 GLU A CA 1
ATOM 985 C C . GLU A 1 120 ? -9.836 18.472 5.614 1.00 81.56 120 GLU A C 1
ATOM 987 O O . GLU A 1 120 ? -10.752 18.513 6.440 1.00 81.56 120 GLU A O 1
ATOM 992 N N . HIS A 1 121 ? -8.783 17.667 5.763 1.00 82.00 121 HIS A N 1
ATOM 993 C CA . HIS A 1 121 ? -8.603 16.791 6.914 1.00 82.00 121 HIS A CA 1
ATOM 994 C C . HIS A 1 121 ? -8.531 17.587 8.226 1.00 82.00 121 HIS A C 1
ATOM 996 O O . HIS A 1 121 ? -9.234 17.259 9.187 1.00 82.00 121 HIS A O 1
ATOM 1002 N N . GLU A 1 122 ? -7.760 18.677 8.263 1.00 85.81 122 GLU A N 1
ATOM 1003 C CA . GLU A 1 122 ? -7.676 19.561 9.430 1.00 85.81 122 GLU A CA 1
ATOM 1004 C C . GLU A 1 122 ? -9.001 20.288 9.708 1.00 85.81 122 GLU A C 1
ATOM 1006 O O . GLU A 1 122 ? -9.411 20.394 10.866 1.00 85.81 122 GLU A O 1
ATOM 1011 N N . ARG A 1 123 ? -9.745 20.699 8.673 1.00 86.56 123 ARG A N 1
ATOM 1012 C CA . ARG A 1 123 ? -11.103 21.250 8.827 1.00 86.56 123 ARG A CA 1
ATOM 1013 C C . ARG A 1 123 ? -12.053 20.224 9.445 1.00 86.56 123 ARG A C 1
ATOM 1015 O O . ARG A 1 123 ? -12.763 20.542 10.397 1.00 86.56 123 ARG A O 1
ATOM 1022 N N . ARG A 1 124 ? -12.032 18.977 8.963 1.00 79.69 124 ARG A N 1
ATOM 1023 C CA . ARG A 1 124 ? -12.863 17.883 9.493 1.00 79.69 124 ARG A CA 1
ATOM 1024 C C . ARG A 1 124 ? -12.500 17.549 10.939 1.00 79.69 124 ARG A C 1
ATOM 1026 O O . ARG A 1 124 ? -13.374 17.288 11.760 1.00 79.69 124 ARG A O 1
ATOM 1033 N N . LYS A 1 125 ? -11.212 17.574 11.269 1.00 85.50 125 LYS A N 1
ATOM 1034 C CA . LYS A 1 125 ? -10.707 17.376 12.632 1.00 85.50 125 LYS A CA 1
ATOM 1035 C C . LYS A 1 125 ? -11.118 18.514 13.565 1.00 85.50 125 LYS A C 1
ATOM 1037 O O . LYS A 1 125 ? -11.459 18.235 14.712 1.00 85.50 125 LYS A O 1
ATOM 1042 N N . ARG A 1 126 ? -11.124 19.762 13.084 1.00 88.12 126 ARG A N 1
ATOM 1043 C CA . ARG A 1 126 ? -11.619 20.924 13.833 1.00 88.12 126 ARG A CA 1
ATOM 1044 C C . ARG A 1 126 ? -13.117 20.813 14.113 1.00 88.12 126 ARG A C 1
ATOM 1046 O O . ARG A 1 126 ? -13.483 20.861 15.278 1.00 88.12 126 ARG A O 1
ATOM 1053 N N . SER A 1 127 ? -13.942 20.553 13.098 1.00 84.12 127 SER A N 1
ATOM 1054 C CA . SER A 1 127 ? -15.393 20.371 13.282 1.00 84.12 127 SER A CA 1
ATOM 1055 C C . SER A 1 127 ? -15.695 19.251 14.281 1.00 84.12 127 SER A C 1
ATOM 1057 O O . SER A 1 127 ? -16.445 19.468 15.220 1.00 84.12 127 SER A O 1
ATOM 1059 N N . ARG A 1 128 ? -15.009 18.102 14.197 1.00 79.56 128 ARG A N 1
ATOM 1060 C CA . ARG A 1 128 ? -15.174 17.017 15.184 1.00 79.56 128 ARG A CA 1
ATOM 1061 C C . ARG A 1 128 ? -14.840 17.431 16.621 1.00 79.56 128 ARG A C 1
ATOM 1063 O O . ARG A 1 128 ? -15.425 16.885 17.553 1.00 79.56 128 ARG A O 1
ATOM 1070 N N . ARG A 1 129 ? -13.859 18.321 16.813 1.00 83.50 129 ARG A N 1
ATOM 1071 C CA . ARG A 1 129 ? -13.516 18.863 18.138 1.00 83.50 129 ARG A CA 1
ATOM 1072 C C . ARG A 1 129 ? -14.597 19.826 18.612 1.00 83.50 129 ARG A C 1
ATOM 1074 O O . ARG A 1 129 ? -15.086 19.648 19.715 1.00 83.50 129 ARG A O 1
ATOM 1081 N N . GLU A 1 130 ? -15.011 20.756 17.758 1.00 86.56 130 GLU A N 1
ATOM 1082 C CA . GLU A 1 130 ? -16.083 21.711 18.057 1.00 86.56 130 GLU A CA 1
ATOM 1083 C C . GLU A 1 130 ? -17.396 21.004 18.403 1.00 86.56 130 GLU A C 1
ATOM 1085 O O . GLU A 1 130 ? -18.041 21.368 19.378 1.00 86.56 130 GLU A O 1
ATOM 1090 N N . ASP A 1 131 ? -17.766 19.957 17.666 1.00 80.00 131 ASP A N 1
ATOM 1091 C CA . ASP A 1 131 ? -18.974 19.182 17.944 1.00 80.00 131 ASP A CA 1
ATOM 1092 C C . ASP A 1 131 ? -18.858 18.456 19.287 1.00 80.00 131 ASP A C 1
ATOM 1094 O O . ASP A 1 131 ? -19.790 18.483 20.084 1.00 80.00 131 ASP A O 1
ATOM 1098 N N . ARG A 1 132 ? -17.696 17.865 19.597 1.00 80.19 132 ARG A N 1
ATOM 1099 C CA . ARG A 1 132 ? -17.457 17.253 20.910 1.00 80.19 132 ARG A CA 1
ATOM 1100 C C . ARG A 1 132 ? -17.596 18.282 22.032 1.00 80.19 132 ARG A C 1
ATOM 1102 O O . ARG A 1 132 ? -18.281 18.001 23.011 1.00 80.19 132 ARG A O 1
ATOM 1109 N N . ASP A 1 133 ? -16.981 19.446 21.881 1.00 86.25 133 ASP A N 1
ATOM 1110 C CA . ASP A 1 133 ? -16.989 20.489 22.903 1.00 86.25 133 ASP A CA 1
ATOM 1111 C C . ASP A 1 133 ? -18.412 21.086 23.056 1.00 86.25 133 ASP A C 1
ATOM 1113 O O . ASP A 1 133 ? -18.870 21.298 24.177 1.00 86.25 133 ASP A O 1
ATOM 1117 N N . ARG A 1 134 ? -19.185 21.226 21.961 1.00 83.00 134 ARG A N 1
ATOM 1118 C CA . ARG A 1 134 ? -20.625 21.563 22.011 1.00 83.00 134 ARG A CA 1
ATOM 1119 C C . ARG A 1 134 ? -21.441 20.500 22.743 1.00 83.00 134 ARG A C 1
ATOM 1121 O O . ARG A 1 134 ? -22.254 20.850 23.591 1.00 83.00 134 ARG A O 1
ATOM 1128 N N . THR A 1 135 ? -21.231 19.212 22.453 1.00 77.62 135 THR A N 1
ATOM 1129 C CA . THR A 1 135 ? -21.954 18.139 23.161 1.00 77.62 135 THR A CA 1
ATOM 1130 C C . THR A 1 135 ? -21.620 18.104 24.649 1.00 77.62 135 THR A C 1
ATOM 1132 O O . THR A 1 135 ? -22.470 17.742 25.455 1.00 77.62 135 THR A O 1
ATOM 1135 N N . GLU A 1 136 ? -20.391 18.461 25.027 1.00 78.75 136 GLU A N 1
ATOM 1136 C CA . GLU A 1 136 ? -19.975 18.543 26.426 1.00 78.75 136 GLU A CA 1
ATOM 1137 C C . GLU A 1 136 ? -20.645 19.718 27.140 1.00 78.75 136 GLU A C 1
ATOM 1139 O O . GLU A 1 136 ? -21.166 19.525 28.236 1.00 78.75 136 GLU A O 1
ATOM 1144 N N . LEU A 1 137 ? -20.734 20.880 26.486 1.00 84.00 137 LEU A N 1
ATOM 1145 C CA . LEU A 1 137 ? -21.458 22.042 27.003 1.00 84.00 137 LEU A CA 1
ATOM 1146 C C . LEU A 1 137 ? -22.948 21.734 27.224 1.00 84.00 137 LEU A C 1
ATOM 1148 O O . LEU A 1 137 ? -23.457 21.938 28.322 1.00 84.00 137 LEU A O 1
ATOM 1152 N N . ILE A 1 138 ? -23.621 21.151 26.223 1.00 81.81 138 ILE A N 1
ATOM 1153 C CA . ILE A 1 138 ? -25.032 20.732 26.328 1.00 81.81 138 ILE A CA 1
ATOM 1154 C C . ILE A 1 138 ? -25.214 19.744 27.487 1.00 81.81 138 ILE A C 1
ATOM 1156 O O . ILE A 1 138 ? -26.176 19.818 28.248 1.00 81.81 138 ILE A O 1
ATOM 1160 N N . LEU A 1 139 ? -24.282 18.805 27.644 1.00 75.06 139 LEU A N 1
ATOM 1161 C CA . LEU A 1 139 ? -24.355 17.791 28.689 1.00 75.06 139 LEU A CA 1
ATOM 1162 C C . LEU A 1 139 ? -24.155 18.377 30.094 1.00 75.06 139 LEU A C 1
ATOM 1164 O O . LEU A 1 139 ? -24.771 17.882 31.035 1.00 75.06 139 LEU A O 1
ATOM 1168 N N . ASP A 1 140 ? -23.320 19.405 30.233 1.00 74.81 140 ASP A N 1
ATOM 1169 C CA . ASP A 1 140 ? -23.065 20.091 31.501 1.00 74.81 140 ASP A CA 1
ATOM 1170 C C . ASP A 1 140 ? -24.169 21.106 31.871 1.00 74.81 140 ASP A C 1
ATOM 1172 O O . ASP A 1 140 ? -24.330 21.420 33.051 1.00 74.81 140 ASP A O 1
ATOM 1176 N N . GLU A 1 141 ? -24.958 21.578 30.898 1.00 74.69 141 GLU A N 1
ATOM 1177 C CA . GLU A 1 141 ? -26.169 22.386 31.118 1.00 74.69 141 GLU A CA 1
ATOM 1178 C C . GLU A 1 141 ? -27.395 21.528 31.473 1.00 74.69 141 GLU A C 1
ATOM 1180 O O . GLU A 1 141 ? -28.198 21.909 32.324 1.00 74.69 141 GLU A O 1
ATOM 1185 N N . VAL A 1 142 ? -27.541 20.356 30.840 1.00 69.12 142 VAL A N 1
ATOM 1186 C CA . VAL A 1 142 ? -28.706 19.467 31.013 1.00 69.12 142 VAL A CA 1
ATOM 1187 C C . VAL A 1 142 ? -28.570 18.546 32.231 1.00 69.12 142 VAL A C 1
ATOM 1189 O O . VAL A 1 142 ? -29.582 18.142 32.805 1.00 69.12 142 VAL A O 1
ATOM 1192 N N . ALA A 1 143 ? -27.350 18.182 32.644 1.00 68.25 143 ALA A N 1
ATOM 1193 C CA . ALA A 1 143 ? -27.141 17.317 33.803 1.00 68.25 143 ALA A CA 1
ATOM 1194 C C . ALA A 1 143 ? -26.985 18.145 35.096 1.00 68.25 143 ALA A C 1
ATOM 1196 O O . ALA A 1 143 ? -26.005 18.882 35.228 1.00 68.25 143 ALA A O 1
ATOM 1197 N N . PRO A 1 144 ? -27.879 17.990 36.095 1.00 61.00 144 PRO A N 1
ATOM 1198 C CA . PRO A 1 144 ? -27.691 18.590 37.412 1.00 61.00 144 PRO A CA 1
ATOM 1199 C C . PRO A 1 144 ? -26.329 18.195 37.998 1.00 61.00 144 PRO A C 1
ATOM 1201 O O . PRO A 1 144 ? -25.940 17.024 37.955 1.00 61.00 144 PRO A O 1
ATOM 1204 N N . LYS A 1 145 ? -25.593 19.170 38.548 1.00 63.50 145 LYS A N 1
ATOM 1205 C CA . LYS A 1 145 ? -24.271 18.984 39.173 1.00 63.50 145 LYS A CA 1
ATOM 1206 C C . LYS A 1 145 ? -24.394 18.306 40.543 1.00 63.50 145 LYS A C 1
ATOM 1208 O O . LYS A 1 145 ? -24.016 18.870 41.562 1.00 63.50 145 LYS A O 1
ATOM 1213 N N . GLU A 1 146 ? -24.933 17.098 40.575 1.00 59.81 146 GLU A N 1
ATOM 1214 C CA . GLU A 1 146 ? -24.900 16.245 41.760 1.00 59.81 146 GLU A CA 1
ATOM 1215 C C . GLU A 1 146 ? -23.559 15.491 41.780 1.00 59.81 146 GLU A C 1
ATOM 1217 O O . GLU A 1 146 ? -23.053 15.042 40.751 1.00 59.81 146 GLU A O 1
ATOM 1222 N N . THR A 1 147 ? -22.895 15.395 42.928 1.00 56.31 147 THR A N 1
ATOM 1223 C CA . THR A 1 147 ? -21.567 14.777 43.045 1.00 56.31 147 THR A CA 1
ATOM 1224 C C . THR A 1 147 ? -21.704 13.296 43.420 1.00 56.31 147 THR A C 1
ATOM 1226 O O . THR A 1 147 ? -22.136 12.965 44.516 1.00 56.31 147 THR A O 1
ATOM 1229 N N . GLY A 1 148 ? -21.332 12.361 42.526 1.00 77.44 148 GLY A N 1
ATOM 1230 C CA . GLY A 1 148 ? -21.336 10.925 42.863 1.00 77.44 148 GLY A CA 1
ATOM 1231 C C . GLY A 1 148 ? -21.434 9.923 41.700 1.00 77.44 148 GLY A C 1
ATOM 1232 O O . GLY A 1 148 ? -21.259 10.255 40.525 1.00 77.44 148 GLY A O 1
ATOM 1233 N N . ARG A 1 149 ? -21.696 8.647 42.037 1.00 70.81 149 ARG A N 1
ATOM 1234 C CA . ARG A 1 149 ? -21.897 7.531 41.080 1.00 70.81 149 ARG A CA 1
ATOM 1235 C C . ARG A 1 149 ? -23.193 7.691 40.276 1.00 70.81 149 ARG A C 1
ATOM 1237 O O . ARG A 1 149 ? -23.223 7.317 39.106 1.00 70.81 149 ARG A O 1
ATOM 1244 N N . GLU A 1 150 ? -24.218 8.281 40.878 1.00 73.19 150 GLU A N 1
ATOM 1245 C CA . GLU A 1 150 ? -25.528 8.530 40.263 1.00 73.19 150 GLU A CA 1
ATOM 1246 C C . GLU A 1 150 ? -25.443 9.599 39.170 1.00 73.19 150 GLU A C 1
ATOM 1248 O O . GLU A 1 150 ? -25.911 9.378 38.054 1.00 73.19 150 GLU A O 1
ATOM 1253 N N . ALA A 1 151 ? -24.678 10.665 39.404 1.00 73.00 151 ALA A N 1
ATOM 1254 C CA . ALA A 1 151 ? -24.388 11.673 38.390 1.00 73.00 151 ALA A CA 1
ATOM 1255 C C . ALA A 1 151 ? -23.594 11.123 37.199 1.00 73.00 151 ALA A C 1
ATOM 1257 O O . ALA A 1 151 ? -23.846 11.493 36.055 1.00 73.00 151 ALA A O 1
ATOM 1258 N N . LYS A 1 152 ? -22.681 10.165 37.419 1.00 74.31 152 LYS A N 1
ATOM 1259 C CA . LYS A 1 152 ? -22.000 9.467 36.310 1.00 74.31 152 LYS A CA 1
ATOM 1260 C C . LYS A 1 152 ? -22.975 8.628 35.477 1.00 74.31 152 LYS A C 1
ATOM 1262 O O . LYS A 1 152 ? -22.820 8.551 34.258 1.00 74.31 152 LYS A O 1
ATOM 1267 N N . ILE A 1 153 ? -23.970 8.003 36.111 1.00 77.00 153 ILE A N 1
ATOM 1268 C CA . ILE A 1 153 ? -25.005 7.216 35.423 1.00 77.00 153 ILE A CA 1
ATOM 1269 C C . ILE A 1 153 ? -25.943 8.140 34.639 1.00 77.00 153 ILE A C 1
ATOM 1271 O O . ILE A 1 153 ? -26.219 7.859 33.472 1.00 77.00 153 ILE A O 1
ATOM 1275 N N . LEU A 1 154 ? -26.358 9.266 35.222 1.00 75.81 154 LEU A N 1
ATOM 1276 C CA . LEU A 1 154 ? -27.173 10.279 34.551 1.00 75.81 154 LEU A CA 1
ATOM 1277 C C . LEU A 1 154 ? -26.420 10.952 33.399 1.00 75.81 154 LEU A C 1
ATOM 1279 O O . LEU A 1 154 ? -26.949 10.983 32.294 1.00 75.81 154 LEU A O 1
ATOM 1283 N N . LYS A 1 155 ? -25.153 11.353 33.583 1.00 79.50 155 LYS A N 1
ATOM 1284 C CA . LYS A 1 155 ? -24.294 11.895 32.510 1.00 79.50 155 LYS A CA 1
ATOM 1285 C C . LYS A 1 155 ? -24.126 10.892 31.365 1.00 79.50 155 LYS A C 1
ATOM 1287 O O . LYS A 1 155 ? -24.187 11.259 30.194 1.00 79.50 155 LYS A O 1
ATOM 1292 N N . ARG A 1 156 ? -23.982 9.596 31.671 1.00 80.19 156 ARG A N 1
ATOM 1293 C CA . ARG A 1 156 ? -23.939 8.534 30.650 1.00 80.19 156 ARG A CA 1
ATOM 1294 C C . ARG A 1 156 ? -25.285 8.353 29.941 1.00 80.19 156 ARG A C 1
ATOM 1296 O O . ARG A 1 156 ? -25.295 8.163 28.727 1.00 80.19 156 ARG A O 1
ATOM 1303 N N . ARG A 1 157 ? -26.402 8.404 30.672 1.00 82.38 157 ARG A N 1
ATOM 1304 C CA . ARG A 1 157 ? -27.761 8.266 30.124 1.00 82.38 157 ARG A CA 1
ATOM 1305 C C . ARG A 1 157 ? -28.132 9.456 29.241 1.00 82.38 157 ARG A C 1
ATOM 1307 O O . ARG A 1 157 ? -28.578 9.230 28.123 1.00 82.38 157 ARG A O 1
ATOM 1314 N N . ALA A 1 158 ? -27.854 10.677 29.688 1.00 79.56 158 ALA A N 1
ATOM 1315 C CA . ALA A 1 158 ? -28.041 11.911 28.932 1.00 79.56 158 ALA A CA 1
ATOM 1316 C C . ALA A 1 158 ? -27.166 11.931 27.671 1.00 79.56 158 ALA A C 1
ATOM 1318 O O . ALA A 1 158 ? -27.678 12.157 26.580 1.00 79.56 158 ALA A O 1
ATOM 1319 N N . LYS A 1 159 ? -25.883 11.549 27.772 1.00 77.56 159 LYS A N 1
ATOM 1320 C CA . LYS A 1 159 ? -25.007 11.392 26.598 1.00 77.56 159 LYS A CA 1
ATOM 1321 C C . LYS A 1 159 ? -25.542 10.361 25.600 1.00 77.56 159 LYS A C 1
ATOM 1323 O O . LYS A 1 159 ? -25.461 10.573 24.395 1.00 77.56 159 LYS A O 1
ATOM 1328 N N . SER A 1 160 ? -26.076 9.241 26.089 1.00 77.75 160 SER A N 1
ATOM 1329 C CA . SER A 1 160 ? -26.682 8.219 25.230 1.00 77.75 160 SER A CA 1
ATOM 1330 C C . SER A 1 160 ? -27.960 8.728 24.566 1.00 77.75 160 SER A C 1
ATOM 1332 O O . SER A 1 160 ? -28.154 8.477 23.383 1.00 77.75 160 SER A O 1
ATOM 1334 N N . GLN A 1 161 ? -28.821 9.434 25.300 1.00 77.12 161 GLN A N 1
ATOM 1335 C CA . GLN A 1 161 ? -30.052 10.013 24.763 1.00 77.12 161 GLN A CA 1
ATOM 1336 C C . GLN A 1 161 ? -29.753 11.084 23.713 1.00 77.12 161 GLN A C 1
ATOM 1338 O O . GLN A 1 161 ? -30.312 11.008 22.627 1.00 77.12 161 GLN A O 1
ATOM 1343 N N . HIS A 1 162 ? -28.810 11.989 23.976 1.00 71.88 162 HIS A N 1
ATOM 1344 C CA . HIS A 1 162 ? -28.390 13.024 23.031 1.00 71.88 162 HIS A CA 1
ATOM 1345 C C . HIS A 1 162 ? -27.809 12.422 21.737 1.00 71.88 162 HIS A C 1
ATOM 1347 O O . HIS A 1 162 ? -28.244 12.761 20.642 1.00 71.88 162 HIS A O 1
ATOM 1353 N N . LEU A 1 163 ? -26.942 11.403 21.847 1.00 68.75 163 LEU A N 1
ATOM 1354 C CA . LEU A 1 163 ? -26.392 10.685 20.685 1.00 68.75 163 LEU A CA 1
ATOM 1355 C C . LEU A 1 163 ? -27.467 9.975 19.832 1.00 68.75 163 LEU A C 1
ATOM 1357 O O . LEU A 1 163 ? -27.244 9.709 18.649 1.00 68.75 163 LEU A O 1
ATOM 1361 N N . HIS A 1 164 ? -28.603 9.617 20.435 1.00 69.69 164 HIS A N 1
ATOM 1362 C CA . HIS A 1 164 ? -29.735 9.004 19.739 1.00 69.69 164 HIS A CA 1
ATOM 1363 C C . HIS A 1 164 ? -30.770 10.025 19.242 1.00 69.69 164 HIS A C 1
ATOM 1365 O O . HIS A 1 164 ? -31.454 9.719 18.270 1.00 69.69 164 HIS A O 1
ATOM 1371 N N . GLN A 1 165 ? -30.865 11.208 19.857 1.00 65.25 165 GLN A N 1
ATOM 1372 C CA . GLN A 1 165 ? -31.720 12.315 19.414 1.00 65.25 165 GLN A CA 1
ATOM 1373 C C . GLN A 1 165 ? -31.159 12.999 18.161 1.00 65.25 165 GLN A C 1
ATOM 1375 O O . GLN A 1 165 ? -31.905 13.220 17.213 1.00 65.25 165 GLN A O 1
ATOM 1380 N N . ASP A 1 166 ? -29.841 13.210 18.094 1.00 56.41 166 ASP A N 1
ATOM 1381 C CA . ASP A 1 166 ? -29.174 13.856 16.949 1.00 56.41 166 ASP A CA 1
ATOM 1382 C C . ASP A 1 166 ? -28.927 12.905 15.770 1.00 56.41 166 ASP A C 1
ATOM 1384 O O . ASP A 1 166 ? -28.218 13.223 14.814 1.00 56.41 166 ASP A O 1
ATOM 1388 N N . LYS A 1 167 ? -29.526 11.710 15.798 1.00 62.03 167 LYS A N 1
ATOM 1389 C CA . LYS A 1 167 ? -29.631 10.847 14.620 1.00 62.03 167 LYS A CA 1
ATOM 1390 C C . LYS A 1 167 ? -30.712 11.425 13.700 1.00 62.03 167 LYS A C 1
ATOM 1392 O O . LYS A 1 167 ? -31.748 10.798 13.488 1.00 62.03 167 LYS A O 1
ATOM 1397 N N . SER A 1 168 ? -30.502 12.648 13.213 1.00 52.72 168 SER A N 1
ATOM 1398 C CA . SER A 1 168 ? -31.395 13.289 12.255 1.00 52.72 168 SER A CA 1
ATOM 1399 C C . SER A 1 168 ? -31.622 12.337 11.079 1.00 52.72 168 SER A C 1
ATOM 1401 O O . SER A 1 168 ? -30.698 11.696 10.575 1.00 52.72 168 SER A O 1
ATOM 1403 N N . MET A 1 169 ? -32.883 12.211 10.664 1.00 51.31 169 MET A N 1
ATOM 1404 C CA . MET A 1 169 ? -33.282 11.425 9.489 1.00 51.31 169 MET A CA 1
ATOM 1405 C C . MET A 1 169 ? -32.613 11.931 8.199 1.00 51.31 169 MET A C 1
ATOM 1407 O O . MET A 1 169 ? -32.555 11.199 7.217 1.00 51.31 169 MET A O 1
ATOM 1411 N N . ASP A 1 170 ? -32.080 13.154 8.228 1.00 53.78 170 ASP A N 1
ATOM 1412 C CA . ASP A 1 170 ? -31.314 13.795 7.165 1.00 53.78 170 ASP A CA 1
ATOM 1413 C C . ASP A 1 170 ? -29.805 13.677 7.434 1.00 53.78 170 ASP A C 1
ATOM 1415 O O . ASP A 1 170 ? -29.096 14.646 7.705 1.00 53.78 170 ASP A O 1
ATOM 1419 N N . ALA A 1 171 ? -29.305 12.444 7.450 1.00 62.44 171 ALA A N 1
ATOM 1420 C CA . ALA A 1 171 ? -27.883 12.219 7.263 1.00 62.44 171 ALA A CA 1
ATOM 1421 C C . ALA A 1 171 ? -27.629 12.311 5.758 1.00 62.44 171 ALA A C 1
ATOM 1423 O O . ALA A 1 171 ? -27.806 11.318 5.051 1.00 62.44 171 ALA A O 1
ATOM 1424 N N . THR A 1 172 ? -27.249 13.494 5.267 1.00 56.34 172 THR A N 1
ATOM 1425 C CA . THR A 1 172 ? -26.780 13.661 3.889 1.00 56.34 172 THR A CA 1
ATOM 1426 C C . THR A 1 172 ? -25.581 12.736 3.696 1.00 56.34 172 THR A C 1
ATOM 1428 O O . THR A 1 172 ? -24.476 13.015 4.172 1.00 56.34 172 THR A O 1
ATOM 1431 N N . LEU A 1 173 ? -25.823 11.574 3.095 1.00 63.69 173 LEU A N 1
ATOM 1432 C CA . LEU A 1 173 ? -24.773 10.649 2.699 1.00 63.69 173 LEU A CA 1
ATOM 1433 C C . LEU A 1 173 ? -23.890 11.395 1.702 1.00 63.69 173 LEU A C 1
ATOM 1435 O O . LEU A 1 173 ? -24.401 12.032 0.786 1.00 63.69 173 LEU A O 1
ATOM 1439 N N . ASP A 1 174 ? -22.580 11.359 1.919 1.00 60.69 174 ASP A N 1
ATOM 1440 C CA . ASP A 1 174 ? -21.628 11.957 0.989 1.00 60.69 174 ASP A CA 1
ATOM 1441 C C . ASP A 1 174 ? -21.833 11.328 -0.398 1.00 60.69 174 ASP A C 1
ATOM 1443 O O . ASP A 1 174 ? -21.917 10.102 -0.504 1.00 60.69 174 ASP A O 1
ATOM 1447 N N . ASP A 1 175 ? -21.920 12.134 -1.461 1.00 59.03 175 ASP A N 1
ATOM 1448 C CA . ASP A 1 175 ? -22.188 11.643 -2.823 1.00 59.03 175 ASP A CA 1
ATOM 1449 C C . ASP A 1 175 ? -21.115 10.639 -3.282 1.00 59.03 175 ASP A C 1
ATOM 1451 O O . ASP A 1 175 ? -21.392 9.745 -4.073 1.00 59.03 175 ASP A O 1
ATOM 1455 N N . SER A 1 176 ? -19.900 10.715 -2.734 1.00 62.75 176 SER A N 1
ATOM 1456 C CA . SER A 1 176 ? -18.834 9.716 -2.921 1.00 62.75 176 SER A CA 1
ATOM 1457 C C . SER A 1 176 ? -19.179 8.344 -2.315 1.00 62.75 176 SER A C 1
ATOM 1459 O O . SER A 1 176 ? -18.847 7.290 -2.864 1.00 62.75 176 SER A O 1
ATOM 1461 N N . GLU A 1 177 ? -19.883 8.350 -1.186 1.00 63.47 177 GLU A N 1
ATOM 1462 C CA . GLU A 1 177 ? -20.345 7.167 -0.459 1.00 63.47 177 GLU A CA 1
ATOM 1463 C C . GLU A 1 177 ? -21.660 6.624 -1.055 1.00 63.47 177 GLU A C 1
ATOM 1465 O O . GLU A 1 177 ? -21.902 5.416 -1.014 1.00 63.47 177 GLU A O 1
ATOM 1470 N N . LEU A 1 178 ? -22.461 7.497 -1.683 1.00 69.69 178 LEU A N 1
ATOM 1471 C CA . LEU A 1 178 ? -23.680 7.167 -2.428 1.00 69.69 178 LEU A CA 1
ATOM 1472 C C . LEU A 1 178 ? -23.398 6.625 -3.843 1.00 69.69 178 LEU A C 1
ATOM 1474 O O . LEU A 1 178 ? -23.969 5.607 -4.231 1.00 69.69 178 LEU A O 1
ATOM 1478 N N . TYR A 1 179 ? -22.508 7.271 -4.603 1.00 65.06 179 TYR A N 1
ATOM 1479 C CA . TYR A 1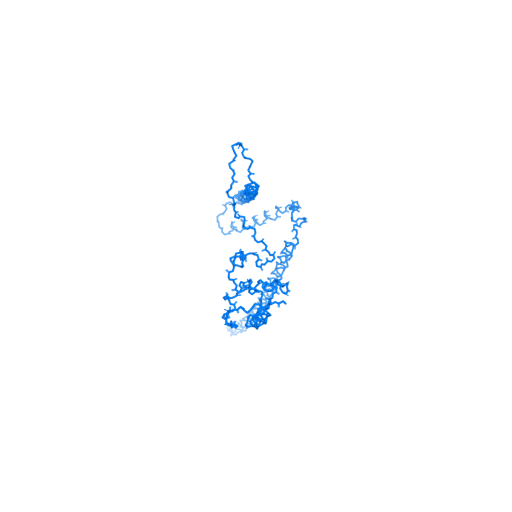 179 ? -22.189 6.922 -5.996 1.00 65.06 179 TYR A CA 1
ATOM 1480 C C . TYR A 1 179 ? -20.964 6.022 -6.158 1.00 65.06 179 TYR A C 1
ATOM 1482 O O . TYR A 1 179 ? -20.669 5.600 -7.273 1.00 65.06 179 TYR A O 1
ATOM 1490 N N . GLY A 1 180 ? -20.303 5.652 -5.060 1.00 56.94 180 GLY A N 1
ATOM 1491 C CA . GLY A 1 180 ? -19.347 4.553 -5.019 1.00 56.94 180 GLY A CA 1
ATOM 1492 C C . GLY A 1 180 ? -18.179 4.728 -5.983 1.00 56.94 180 GLY A C 1
ATOM 1493 O O . GLY A 1 180 ? -18.157 4.127 -7.057 1.00 56.94 180 GLY A O 1
ATOM 1494 N N . ASP A 1 181 ? -17.157 5.469 -5.557 1.00 55.00 181 ASP A N 1
ATOM 1495 C CA . ASP A 1 181 ? -15.874 5.491 -6.260 1.00 55.00 181 ASP A CA 1
ATOM 1496 C C . ASP A 1 181 ? -15.314 4.052 -6.408 1.00 55.00 181 ASP A C 1
ATOM 1498 O O . ASP A 1 181 ? -14.951 3.366 -5.446 1.00 55.00 181 ASP A O 1
ATOM 1502 N N . ALA A 1 182 ? -15.367 3.561 -7.649 1.00 58.72 182 ALA A N 1
ATOM 1503 C CA . ALA A 1 182 ? -14.747 2.364 -8.216 1.00 58.72 182 ALA A CA 1
ATOM 1504 C C . ALA A 1 182 ? -14.540 1.146 -7.277 1.00 58.72 182 ALA A C 1
ATOM 1506 O O . ALA A 1 182 ? -13.418 0.785 -6.919 1.00 58.72 182 ALA A O 1
ATOM 1507 N N . GLY A 1 183 ? -15.622 0.424 -6.947 1.00 59.97 183 GLY A N 1
ATOM 1508 C CA . GLY A 1 183 ? -15.657 -1.040 -6.716 1.00 59.97 183 GLY A CA 1
ATOM 1509 C C . GLY A 1 183 ? -14.822 -1.665 -5.576 1.00 59.97 183 GLY A C 1
ATOM 1510 O O . GLY A 1 183 ? -14.913 -2.878 -5.335 1.00 59.97 183 GLY A O 1
ATOM 1511 N N . SER A 1 184 ? -13.996 -0.900 -4.865 1.00 66.31 184 SER A N 1
ATOM 1512 C CA . SER A 1 184 ? -13.096 -1.397 -3.814 1.00 66.31 184 SER A CA 1
ATOM 1513 C C . SER A 1 184 ? -13.609 -1.081 -2.406 1.00 66.31 184 SER A C 1
ATOM 1515 O O . SER A 1 184 ? -13.591 -1.966 -1.547 1.00 66.31 184 SER A O 1
ATOM 1517 N N . GLU A 1 185 ? -14.172 0.108 -2.190 1.00 68.31 185 GLU A N 1
ATOM 1518 C CA . GLU A 1 185 ? -14.733 0.528 -0.898 1.00 68.31 185 GLU A CA 1
ATOM 1519 C C . GLU A 1 185 ? -16.054 -0.183 -0.572 1.00 68.31 185 GLU A C 1
ATOM 1521 O O . GLU A 1 185 ? -16.243 -0.642 0.554 1.00 68.31 185 GLU A O 1
ATOM 1526 N N . PHE A 1 186 ? -16.917 -0.436 -1.563 1.00 71.75 186 PHE A N 1
ATOM 1527 C CA . PHE A 1 186 ? -18.175 -1.168 -1.351 1.00 71.75 186 PHE A CA 1
ATOM 1528 C C . PHE A 1 186 ? -17.950 -2.574 -0.770 1.00 71.75 186 PHE A C 1
ATOM 1530 O O . PHE A 1 186 ? -18.610 -2.991 0.182 1.00 71.75 186 PHE A O 1
ATOM 1537 N N . ARG A 1 187 ? -16.947 -3.301 -1.280 1.00 75.38 187 ARG A N 1
ATOM 1538 C CA . ARG A 1 187 ? -16.585 -4.629 -0.756 1.00 75.38 187 ARG A CA 1
ATOM 1539 C C . ARG A 1 187 ? -16.050 -4.558 0.674 1.00 75.38 187 ARG A C 1
ATOM 1541 O O . ARG A 1 187 ? -16.313 -5.469 1.460 1.00 75.38 187 ARG A O 1
ATOM 1548 N N . LYS A 1 188 ? -15.327 -3.493 1.034 1.00 76.12 188 LYS A N 1
ATOM 1549 C CA . LYS A 1 188 ? -14.874 -3.262 2.416 1.00 76.12 188 LYS A CA 1
ATOM 1550 C C . LYS A 1 188 ? -16.051 -2.940 3.337 1.00 76.12 188 LYS A C 1
ATOM 1552 O O . LYS A 1 188 ? -16.117 -3.489 4.435 1.00 76.12 188 LYS A O 1
ATOM 1557 N N . LEU A 1 189 ? -17.003 -2.131 2.875 1.00 76.56 189 LEU A N 1
ATOM 1558 C CA . LEU A 1 189 ? -18.202 -1.774 3.628 1.00 76.56 189 LEU A CA 1
ATOM 1559 C C . LEU A 1 189 ? -19.091 -2.997 3.896 1.00 76.56 189 LEU A C 1
ATOM 1561 O O . LEU A 1 189 ? -19.491 -3.219 5.039 1.00 76.56 189 LEU A O 1
ATOM 1565 N N . VAL A 1 190 ? -19.329 -3.841 2.884 1.00 81.88 190 VAL A N 1
ATOM 1566 C CA . VAL A 1 190 ? -20.084 -5.100 3.030 1.00 81.88 190 VAL A CA 1
ATOM 1567 C C . VAL A 1 190 ? -19.402 -6.030 4.034 1.00 81.88 190 VAL A C 1
ATOM 1569 O O . VAL A 1 190 ? -20.052 -6.495 4.967 1.00 81.88 190 VAL A O 1
ATOM 1572 N N . ARG A 1 191 ? -18.077 -6.212 3.941 1.00 84.19 191 ARG A N 1
ATOM 1573 C CA . ARG A 1 191 ? -17.318 -6.999 4.930 1.00 84.19 191 ARG A CA 1
ATOM 1574 C C . ARG A 1 191 ? -17.420 -6.413 6.337 1.00 84.19 191 ARG A C 1
ATOM 1576 O O . ARG A 1 191 ? -17.621 -7.163 7.285 1.00 84.19 191 ARG A O 1
ATOM 1583 N N . SER A 1 192 ? -17.323 -5.091 6.489 1.00 83.62 192 SER A N 1
ATOM 1584 C CA . SER A 1 192 ? -17.467 -4.426 7.792 1.00 83.62 192 SER A CA 1
ATOM 1585 C C . SER A 1 192 ? -18.871 -4.618 8.376 1.00 83.62 192 SER A C 1
ATOM 1587 O O . SER A 1 192 ? -19.020 -4.867 9.573 1.00 83.62 192 SER A O 1
ATOM 1589 N N . ARG A 1 193 ? -19.910 -4.542 7.538 1.00 85.88 193 ARG A N 1
ATOM 1590 C CA . ARG A 1 193 ? -21.301 -4.787 7.934 1.00 85.88 193 ARG A CA 1
ATOM 1591 C C . ARG A 1 193 ? -21.503 -6.229 8.386 1.00 85.88 193 ARG A C 1
ATOM 1593 O O . ARG A 1 193 ? -22.083 -6.455 9.448 1.00 85.88 193 ARG A O 1
ATOM 1600 N N . ASP A 1 194 ? -21.020 -7.185 7.603 1.00 86.06 194 ASP A N 1
ATOM 1601 C CA . ASP A 1 194 ? -21.201 -8.607 7.880 1.00 86.06 194 ASP A CA 1
ATOM 1602 C C . ASP A 1 194 ? -20.415 -9.015 9.140 1.00 86.06 194 ASP A C 1
ATOM 1604 O O . ASP A 1 194 ? -20.958 -9.701 10.003 1.00 86.06 194 ASP A O 1
ATOM 1608 N N . GLN A 1 195 ? -19.208 -8.468 9.342 1.00 87.00 195 GLN A N 1
ATOM 1609 C CA . GLN A 1 195 ? -18.446 -8.625 10.588 1.00 87.00 195 GLN A CA 1
ATOM 1610 C C . GLN A 1 195 ? -19.182 -8.057 11.809 1.00 87.00 195 GLN A C 1
ATOM 1612 O O . GLN A 1 195 ? -19.229 -8.710 12.850 1.00 87.00 195 GLN A O 1
ATOM 1617 N N . ARG A 1 196 ? -19.800 -6.870 11.707 1.00 87.06 196 ARG A N 1
ATOM 1618 C CA . ARG A 1 196 ? -20.592 -6.299 12.815 1.00 87.06 196 ARG A CA 1
ATOM 1619 C C . ARG A 1 196 ? -21.820 -7.144 13.143 1.00 87.06 196 ARG A C 1
ATOM 1621 O O . ARG A 1 196 ? -22.150 -7.299 14.317 1.00 87.06 196 ARG A O 1
ATOM 1628 N N . ARG A 1 197 ? -22.495 -7.691 12.127 1.00 86.44 197 ARG A N 1
ATOM 1629 C CA . ARG A 1 197 ? -23.643 -8.591 12.319 1.00 86.44 197 ARG A CA 1
ATOM 1630 C C . ARG A 1 197 ? -23.219 -9.893 12.996 1.00 86.44 197 ARG A C 1
ATOM 1632 O O . ARG A 1 197 ? -23.833 -10.255 13.995 1.00 86.44 197 ARG A O 1
ATOM 1639 N N . ALA A 1 198 ? -22.136 -10.513 12.530 1.00 89.00 198 ALA A N 1
ATOM 1640 C CA . ALA A 1 198 ? -21.576 -11.719 13.137 1.00 89.00 198 ALA A CA 1
ATOM 1641 C C . ALA A 1 198 ? -21.129 -11.479 14.591 1.00 89.00 198 ALA A C 1
ATOM 1643 O O . ALA A 1 198 ? -21.449 -12.266 15.476 1.00 89.00 198 ALA A O 1
ATOM 1644 N N . ALA A 1 199 ? -20.472 -10.348 14.875 1.00 88.50 199 ALA A N 1
ATOM 1645 C CA . ALA A 1 199 ? -20.071 -9.986 16.235 1.00 88.50 199 ALA A CA 1
ATOM 1646 C C . ALA A 1 199 ? -21.277 -9.774 17.166 1.00 88.50 199 ALA A C 1
ATOM 1648 O O . ALA A 1 199 ? -21.253 -10.205 18.319 1.00 88.50 199 ALA A O 1
ATOM 1649 N N . LYS A 1 200 ? -22.353 -9.144 16.672 1.00 88.19 200 LYS A N 1
ATOM 1650 C CA . LYS A 1 200 ? -23.591 -8.962 17.444 1.00 88.19 200 LYS A CA 1
ATOM 1651 C C . LYS A 1 200 ? -24.282 -10.298 17.719 1.00 88.19 200 LYS A C 1
ATOM 1653 O O . LYS A 1 200 ? -24.704 -10.519 18.848 1.00 88.19 200 LYS A O 1
ATOM 1658 N N . GLN A 1 201 ? -24.360 -11.182 16.724 1.00 85.69 201 GLN A N 1
ATOM 1659 C CA . GLN A 1 201 ? -24.912 -12.529 16.896 1.00 85.69 201 GLN A CA 1
ATOM 1660 C C . GLN A 1 201 ? -24.105 -13.331 17.923 1.00 85.69 201 GLN A C 1
ATOM 1662 O O . GLN A 1 201 ? -24.684 -13.809 18.891 1.00 85.69 201 GLN A O 1
ATOM 1667 N N . GLY A 1 202 ? -22.774 -13.357 17.805 1.00 87.06 202 GLY A N 1
ATOM 1668 C CA . GLY A 1 202 ? -21.915 -14.050 18.768 1.00 87.06 202 GLY A CA 1
ATOM 1669 C C . GLY A 1 202 ? -21.967 -13.457 20.182 1.00 87.06 202 GLY A C 1
ATOM 1670 O O . GLY A 1 202 ? -21.841 -14.184 21.163 1.00 87.06 202 GLY A O 1
ATOM 1671 N N . SER A 1 203 ? -22.182 -12.144 20.329 1.00 86.12 203 SER A N 1
ATOM 1672 C CA . SER A 1 203 ? -22.393 -11.530 21.647 1.00 86.12 203 SER A CA 1
ATOM 1673 C C . SER A 1 203 ? -23.732 -11.929 22.266 1.00 86.12 203 SER A C 1
ATOM 1675 O O . SER A 1 203 ? -23.783 -12.161 23.471 1.00 86.12 203 SER A O 1
ATOM 1677 N N . LEU A 1 204 ? -24.803 -11.985 21.469 1.00 87.88 204 LEU A N 1
ATOM 1678 C CA . LEU A 1 204 ? -26.130 -12.396 21.934 1.00 87.88 204 LEU A CA 1
ATOM 1679 C C . LEU A 1 204 ? -26.144 -13.877 22.316 1.00 87.88 204 LEU A C 1
ATOM 1681 O O . LEU A 1 204 ? -26.677 -14.222 23.362 1.00 87.88 204 LEU A O 1
ATOM 1685 N N . GLU A 1 205 ? -25.491 -14.727 21.526 1.00 87.81 205 GLU A N 1
ATOM 1686 C CA . GLU A 1 205 ? -25.349 -16.158 21.806 1.00 87.81 205 GLU A CA 1
ATOM 1687 C C . GLU A 1 205 ? -24.579 -16.407 23.109 1.00 87.81 205 GLU A C 1
ATOM 1689 O O . GLU A 1 205 ? -25.030 -17.162 23.966 1.00 87.81 205 GLU A O 1
ATOM 1694 N N . LYS A 1 206 ? -23.465 -15.695 23.328 1.00 87.06 206 LYS A N 1
ATOM 1695 C CA . LYS A 1 206 ? -22.729 -15.754 24.602 1.00 87.06 206 LYS A CA 1
ATOM 1696 C C . LYS A 1 206 ? -23.558 -15.256 25.783 1.00 87.06 206 LYS A C 1
ATOM 1698 O O . LYS A 1 206 ? -23.428 -15.787 26.881 1.00 87.06 206 LYS A O 1
ATOM 1703 N N . GLN A 1 207 ? -24.380 -14.227 25.578 1.00 86.12 207 GLN A N 1
ATOM 1704 C CA . GLN A 1 207 ? -25.242 -13.688 26.626 1.00 86.12 207 GLN A CA 1
ATOM 1705 C C . GLN A 1 207 ? -26.386 -14.650 26.969 1.00 86.12 207 GLN A C 1
ATOM 1707 O O . GLN A 1 207 ? -26.675 -14.811 28.150 1.00 86.12 207 GLN A O 1
ATOM 1712 N N . ALA A 1 208 ? -26.965 -15.319 25.968 1.00 88.94 208 ALA A N 1
ATOM 1713 C CA . ALA A 1 208 ? -27.969 -16.366 26.146 1.00 88.94 208 ALA A CA 1
ATOM 1714 C C . ALA A 1 208 ? -27.378 -17.592 26.864 1.00 88.94 208 ALA A C 1
ATOM 1716 O O . ALA A 1 208 ? -27.891 -18.023 27.888 1.00 88.94 208 ALA A O 1
ATOM 1717 N N . ALA A 1 209 ? -26.208 -18.074 26.434 1.00 88.94 209 ALA A N 1
ATOM 1718 C CA . ALA A 1 209 ? -25.521 -19.165 27.127 1.00 88.94 209 ALA A CA 1
ATOM 1719 C C . ALA A 1 209 ? -25.185 -18.810 28.591 1.00 88.94 209 ALA A C 1
ATOM 1721 O O . ALA A 1 209 ? -25.252 -19.658 29.482 1.00 88.94 209 ALA A O 1
ATOM 1722 N N . ALA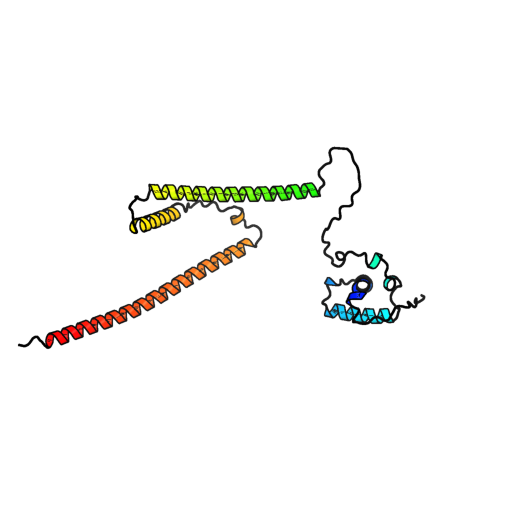 A 1 210 ? -24.849 -17.543 28.861 1.00 90.19 210 ALA A N 1
ATOM 1723 C CA . ALA A 1 210 ? -24.612 -17.058 30.216 1.00 90.19 210 ALA A CA 1
ATOM 1724 C C . ALA A 1 210 ? -25.902 -16.933 31.047 1.00 90.19 210 ALA A C 1
ATOM 1726 O O . ALA A 1 210 ? -25.847 -17.171 32.254 1.00 90.19 210 ALA A O 1
ATOM 1727 N N . SER A 1 211 ? -27.048 -16.567 30.456 1.00 89.50 211 SER A N 1
ATOM 1728 C CA . SER A 1 211 ? -28.334 -16.597 31.167 1.00 89.50 211 SER A CA 1
ATOM 1729 C C . SER A 1 211 ? -28.758 -18.026 31.484 1.00 89.50 211 SER A C 1
ATOM 1731 O O . SER A 1 211 ? -29.116 -18.287 32.626 1.00 89.50 211 SER A O 1
ATOM 1733 N N . ASP A 1 212 ? -28.594 -18.961 30.548 1.00 89.00 212 ASP A N 1
ATOM 1734 C CA . ASP A 1 212 ? -28.946 -20.370 30.752 1.00 89.00 212 ASP A CA 1
ATOM 1735 C C . ASP A 1 212 ? -28.122 -20.999 31.886 1.00 89.00 212 ASP A C 1
ATOM 1737 O O . ASP A 1 212 ? -28.634 -21.777 32.695 1.00 89.00 212 ASP A O 1
ATOM 1741 N N . LEU A 1 213 ? -26.832 -20.650 31.984 1.00 89.81 213 LEU A N 1
ATOM 1742 C CA . LEU A 1 213 ? -25.983 -21.083 33.096 1.00 89.81 213 LEU A CA 1
ATOM 1743 C C . LEU A 1 213 ? -26.457 -20.485 34.429 1.00 89.81 213 LEU A C 1
ATOM 1745 O O . LEU A 1 213 ? -26.593 -21.212 35.412 1.00 89.81 213 LEU A O 1
ATOM 1749 N N . ARG A 1 214 ? -26.771 -19.184 34.449 1.00 91.62 214 ARG A N 1
ATOM 1750 C CA . ARG A 1 214 ? -27.299 -18.499 35.642 1.00 91.62 214 ARG A CA 1
ATOM 1751 C C . ARG A 1 214 ? -28.639 -19.072 36.095 1.00 91.62 214 ARG A C 1
ATOM 1753 O O . ARG A 1 214 ? -28.900 -19.128 37.292 1.00 91.62 214 ARG A O 1
ATOM 1760 N N . GLU A 1 215 ? -29.487 -19.506 35.170 1.00 92.44 215 GLU A N 1
ATOM 1761 C CA . GLU A 1 215 ? -30.766 -20.142 35.485 1.00 92.44 215 GLU A CA 1
ATOM 1762 C C . GLU A 1 215 ? -30.572 -21.521 36.117 1.00 92.44 215 GLU A C 1
ATOM 1764 O O . GLU A 1 215 ? -31.214 -21.822 37.123 1.00 92.44 215 GLU A O 1
ATOM 1769 N N . LYS A 1 216 ? -29.630 -22.327 35.613 1.00 95.12 216 LYS A N 1
ATOM 1770 C CA . LYS A 1 216 ? -29.267 -23.618 36.224 1.00 95.12 216 LYS A CA 1
ATOM 1771 C C . LYS A 1 216 ? -28.685 -23.444 37.627 1.00 95.12 216 LYS A C 1
ATOM 1773 O O . LYS A 1 216 ? -29.066 -24.167 38.550 1.00 95.12 216 LYS A O 1
ATOM 1778 N N . GLU A 1 217 ? -27.797 -22.467 37.811 1.00 95.38 217 GLU A N 1
ATOM 1779 C CA . GLU A 1 217 ? -27.256 -22.113 39.130 1.00 95.38 217 GLU A CA 1
ATOM 1780 C C . GLU A 1 217 ? -28.372 -21.661 40.076 1.00 95.38 217 GLU A C 1
ATOM 1782 O O . GLU A 1 217 ? -28.440 -22.111 41.220 1.00 95.38 217 GLU A O 1
ATOM 1787 N N . ARG A 1 218 ? -29.307 -20.837 39.590 1.00 96.25 218 ARG A N 1
ATOM 1788 C CA . ARG A 1 218 ? -30.460 -20.380 40.369 1.00 96.25 218 ARG A CA 1
ATOM 1789 C C . ARG A 1 218 ? -31.364 -21.536 40.793 1.00 96.25 218 ARG A C 1
ATOM 1791 O O . ARG A 1 218 ? -31.708 -21.606 41.969 1.00 96.25 218 ARG A O 1
ATOM 1798 N N . GLN A 1 219 ? -31.713 -22.441 39.881 1.00 95.12 219 GLN A N 1
ATOM 1799 C CA . GLN A 1 219 ? -32.510 -23.634 40.197 1.00 95.12 219 GLN A CA 1
ATOM 1800 C C . GLN A 1 2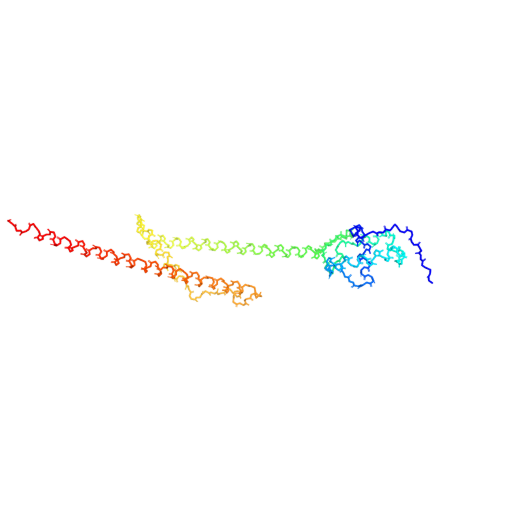19 ? -31.809 -24.510 41.242 1.00 95.12 219 GLN A C 1
ATOM 1802 O O . GLN A 1 219 ? -32.437 -25.010 42.173 1.00 95.12 219 GLN A O 1
ATOM 1807 N N . THR A 1 220 ? -30.487 -24.644 41.132 1.00 93.38 220 THR A N 1
ATOM 1808 C CA . THR A 1 220 ? -29.671 -25.388 42.096 1.00 93.38 220 THR A CA 1
ATOM 1809 C C . THR A 1 220 ? -29.719 -24.738 43.481 1.00 93.38 220 THR A C 1
ATOM 1811 O O . THR A 1 220 ? -29.951 -25.417 44.480 1.00 93.38 220 THR A O 1
ATOM 1814 N N . ILE A 1 221 ? -29.576 -23.412 43.552 1.00 94.19 221 ILE A N 1
ATOM 1815 C CA . ILE A 1 221 ? -29.689 -22.648 44.801 1.00 94.19 221 ILE A CA 1
ATOM 1816 C C . ILE A 1 221 ? -31.103 -22.753 45.386 1.00 94.19 221 ILE A C 1
ATOM 1818 O O . ILE A 1 221 ? -31.245 -22.923 46.593 1.00 94.19 221 ILE A O 1
ATOM 1822 N N . GLU A 1 222 ? -32.150 -22.664 44.564 1.00 95.62 222 GLU A N 1
ATOM 1823 C CA . GLU A 1 222 ? -33.541 -22.800 45.012 1.00 95.62 222 GLU A CA 1
ATOM 1824 C C . GLU A 1 222 ? -33.820 -24.199 45.579 1.00 95.62 222 GLU A C 1
ATOM 1826 O O . GLU A 1 222 ? -34.422 -24.303 46.649 1.00 95.62 222 GLU A O 1
ATOM 1831 N N . ARG A 1 223 ? -33.288 -25.261 44.959 1.00 92.44 223 ARG A N 1
ATOM 1832 C CA . ARG A 1 223 ? -33.357 -26.628 45.498 1.00 92.44 223 ARG A CA 1
ATOM 1833 C C . ARG A 1 223 ? -32.673 -26.742 46.862 1.00 92.44 223 ARG A C 1
ATOM 1835 O O . ARG A 1 223 ? -33.247 -27.316 47.785 1.00 92.44 223 ARG A O 1
ATOM 1842 N N . TYR A 1 224 ? -31.476 -26.170 47.014 1.00 95.00 224 TYR A N 1
ATOM 1843 C CA . TYR A 1 224 ? -30.784 -26.151 48.308 1.00 95.00 224 TYR A CA 1
ATOM 1844 C C . TYR A 1 224 ? -31.534 -25.326 49.358 1.00 95.00 224 TYR A C 1
ATOM 1846 O O . TYR A 1 224 ? -31.592 -25.725 50.519 1.00 95.00 224 TYR A O 1
ATOM 1854 N N . ARG A 1 225 ? -32.154 -24.207 48.966 1.00 96.19 225 ARG A N 1
ATOM 1855 C CA . ARG A 1 225 ? -33.001 -23.407 49.862 1.00 96.19 225 ARG A CA 1
ATOM 1856 C C . ARG A 1 225 ? -34.215 -24.197 50.345 1.00 96.19 225 ARG A C 1
ATOM 1858 O O . ARG A 1 225 ? -34.503 -24.143 51.534 1.00 96.19 225 ARG A O 1
ATOM 1865 N N . GLN A 1 226 ? -34.893 -24.940 49.468 1.00 94.25 226 GLN A N 1
ATOM 1866 C CA . GLN A 1 226 ? -36.024 -25.789 49.861 1.00 94.25 226 GLN A CA 1
ATOM 1867 C C . GLN A 1 226 ? -35.602 -26.886 50.846 1.00 94.25 226 GLN A C 1
ATOM 1869 O O . GLN A 1 226 ? -36.217 -27.017 51.897 1.00 94.25 226 GLN A O 1
ATOM 1874 N N . MET A 1 227 ? -34.506 -27.598 50.570 1.00 87.75 227 MET A N 1
ATOM 1875 C CA . MET A 1 227 ? -33.982 -28.645 51.459 1.00 87.75 227 MET A CA 1
ATOM 1876 C C . MET A 1 227 ? -33.534 -28.100 52.825 1.00 87.75 227 MET A C 1
ATOM 1878 O O . MET A 1 227 ? -33.716 -28.755 53.852 1.00 87.75 227 MET A O 1
ATOM 1882 N N . ALA A 1 228 ? -32.966 -26.890 52.854 1.00 89.44 228 ALA A N 1
ATOM 1883 C CA . ALA A 1 228 ? -32.590 -26.220 54.096 1.00 89.44 228 ALA A CA 1
ATOM 1884 C C . ALA A 1 228 ? -33.820 -25.798 54.915 1.00 89.44 228 ALA A C 1
ATOM 1886 O O . ALA A 1 228 ? -33.806 -25.907 56.140 1.00 89.44 228 ALA A O 1
ATOM 1887 N N . LEU A 1 229 ? -34.886 -25.334 54.252 1.00 91.38 229 LEU A N 1
ATOM 1888 C CA . LEU A 1 229 ? -36.159 -25.031 54.907 1.00 91.38 229 LEU A CA 1
ATOM 1889 C C . LEU A 1 229 ? -36.811 -26.298 55.470 1.00 91.38 229 LEU A C 1
ATOM 1891 O O . LEU A 1 229 ? -37.189 -26.302 56.633 1.00 91.38 229 LEU A O 1
ATOM 1895 N N . GLU A 1 230 ? -36.862 -27.385 54.701 1.00 86.50 230 GLU A N 1
ATOM 1896 C CA . GLU A 1 230 ? -37.408 -28.674 55.144 1.00 86.50 230 GLU A CA 1
ATOM 1897 C C . GLU A 1 230 ? -36.637 -29.248 56.342 1.00 86.50 230 GLU A C 1
ATOM 1899 O O . GLU A 1 230 ? -37.235 -29.625 57.347 1.00 86.50 230 GLU A O 1
ATOM 1904 N N . SER A 1 231 ? -35.300 -29.217 56.294 1.00 80.12 231 SER A N 1
ATOM 1905 C CA . SER A 1 231 ? -34.445 -29.609 57.424 1.00 80.12 231 SER A CA 1
ATOM 1906 C C . SER A 1 231 ? -34.689 -28.752 58.671 1.00 80.12 231 SER A C 1
ATOM 1908 O O . SER A 1 231 ? -34.630 -29.254 59.792 1.00 80.12 231 SER A O 1
ATOM 1910 N N . LYS A 1 232 ? -34.964 -27.453 58.495 1.00 80.06 232 LYS A N 1
ATOM 1911 C CA . LYS A 1 232 ? -35.264 -26.539 59.603 1.00 80.06 232 LYS A CA 1
ATOM 1912 C C . LYS A 1 232 ? -36.634 -26.823 60.215 1.00 80.06 232 LYS A C 1
ATOM 1914 O O . LYS A 1 232 ? -36.755 -26.767 61.433 1.00 80.06 232 LYS A O 1
ATOM 1919 N N . GLU A 1 233 ? -37.637 -27.145 59.403 1.00 76.19 233 GLU A N 1
ATOM 1920 C CA . GLU A 1 233 ? -38.967 -27.531 59.887 1.00 76.19 233 GLU A CA 1
ATOM 1921 C C . GLU A 1 233 ? -38.932 -28.895 60.602 1.00 76.19 233 GLU A C 1
ATOM 1923 O O . GLU A 1 233 ? -39.480 -29.023 61.695 1.00 76.19 233 GLU A O 1
ATOM 1928 N N . LEU A 1 234 ? -38.188 -29.877 60.077 1.00 68.56 234 LEU A N 1
ATOM 1929 C CA . LEU A 1 234 ? -37.971 -31.176 60.734 1.00 68.56 234 LEU A CA 1
ATOM 1930 C C . LEU A 1 234 ? -37.183 -31.048 62.049 1.00 68.56 234 LEU A C 1
ATOM 1932 O O . LEU A 1 234 ? -37.531 -31.679 63.043 1.00 68.56 234 LEU A O 1
ATOM 1936 N N . GLY A 1 235 ? -36.159 -30.191 62.091 1.00 64.25 235 GLY A N 1
ATOM 1937 C CA . GLY A 1 235 ? -35.412 -29.899 63.319 1.00 64.25 235 GLY A CA 1
ATOM 1938 C C . GLY A 1 235 ? -36.217 -29.100 64.352 1.00 64.25 235 GLY A C 1
ATOM 1939 O O . GLY A 1 235 ? -35.982 -29.231 65.550 1.00 64.25 235 GLY A O 1
ATOM 1940 N N . ARG A 1 236 ? -37.199 -28.304 63.913 1.00 60.56 236 ARG A N 1
ATOM 1941 C CA . ARG A 1 236 ? -38.102 -27.538 64.787 1.00 60.56 236 ARG A CA 1
ATOM 1942 C C . ARG A 1 236 ? -39.196 -28.404 65.420 1.00 60.56 236 ARG A C 1
ATOM 1944 O O . ARG A 1 236 ? -39.662 -28.061 66.500 1.00 60.56 236 ARG A O 1
ATOM 1951 N N . GLY A 1 237 ? -39.556 -29.529 64.799 1.00 53.31 237 GLY A N 1
ATOM 1952 C CA . GLY A 1 237 ? -40.434 -30.543 65.396 1.00 53.31 237 GLY A CA 1
ATOM 1953 C C . GLY A 1 237 ? -39.755 -31.424 66.453 1.00 53.31 237 GLY A C 1
ATOM 1954 O O . GLY A 1 237 ? -40.446 -32.063 67.234 1.00 53.31 237 GLY A O 1
ATOM 1955 N N . MET A 1 238 ? -38.417 -31.443 66.516 1.00 50.31 238 MET A N 1
ATOM 1956 C CA . MET A 1 238 ? -37.656 -32.319 67.423 1.00 50.31 238 MET A CA 1
ATOM 1957 C C . MET A 1 238 ? -37.405 -31.727 68.825 1.00 50.31 238 MET A C 1
ATOM 1959 O O . MET A 1 238 ? -36.926 -32.439 69.698 1.00 50.31 238 MET A O 1
ATOM 1963 N N . PHE A 1 239 ? -37.712 -30.442 69.046 1.00 53.16 239 PHE A N 1
ATOM 1964 C CA . PHE A 1 239 ? -37.489 -29.722 70.317 1.00 53.16 239 PHE A CA 1
ATOM 1965 C C . PHE A 1 239 ? -38.756 -29.014 70.839 1.00 53.16 239 PHE A C 1
ATOM 1967 O O . PHE A 1 239 ? -38.658 -28.060 71.606 1.00 53.16 239 PHE A O 1
ATOM 1974 N N . ALA A 1 240 ? -39.941 -29.430 70.379 1.00 53.44 240 ALA A N 1
ATOM 1975 C CA . ALA A 1 240 ? -41.226 -28.812 70.722 1.00 53.44 240 ALA A CA 1
ATOM 1976 C C . ALA A 1 240 ? -42.186 -29.751 71.484 1.00 53.44 240 ALA A C 1
ATOM 1978 O O . ALA A 1 240 ? -43.391 -29.517 71.470 1.00 53.44 240 ALA A O 1
ATOM 1979 N N . GLU A 1 241 ? -41.660 -30.779 72.156 1.00 52.81 241 GLU A N 1
ATOM 1980 C CA . GLU A 1 241 ? -42.367 -31.523 73.208 1.00 52.81 241 GLU A CA 1
ATOM 1981 C C . GLU A 1 241 ? -41.477 -31.594 74.458 1.00 52.81 241 GLU A C 1
ATOM 1983 O O . GLU A 1 241 ? -40.595 -32.443 74.541 1.00 52.81 241 GLU A O 1
ATOM 1988 N N . ASP A 1 242 ? -41.658 -30.620 75.356 1.00 41.97 242 ASP A N 1
ATOM 1989 C CA . ASP A 1 242 ? -41.616 -30.723 76.830 1.00 41.97 242 ASP A CA 1
ATOM 1990 C C . ASP A 1 242 ? -42.042 -29.376 77.451 1.00 41.97 242 ASP A C 1
ATOM 1992 O O . ASP A 1 242 ? -41.492 -28.321 77.045 1.00 41.97 242 ASP A O 1
#

pLDDT: mean 73.14, std 14.01, range [36.59, 96.25]